Protein AF-A0A7J4T086-F1 (afdb_monomer)

Foldseek 3Di:
DDDDPDPPVVVVVVVVVVVVVVPDDDPDDDDPAQDFPDWFFQKWKWWAAAALAFKWKWFLDDQDDPVPPQFGVCQVPKDKWKFWQAWFWPPRPDPPTDIDGGDRPDTFWQFDQDPVSPHGGNVDDGDWHDDPHTTITTGTGGRNRGHGTMMIMHIPPSTTMTMDGPDDDDDDDRDIDDTPPPDDDPPVVPPPPPDDD

Structure (mmCIF, N/CA/C/O backbone):
data_AF-A0A7J4T086-F1
#
_entry.id   AF-A0A7J4T086-F1
#
loop_
_atom_site.group_PDB
_atom_site.id
_atom_site.type_symbol
_atom_site.label_atom_id
_atom_site.label_alt_id
_atom_site.label_comp_id
_atom_site.label_asym_id
_atom_site.label_entity_id
_atom_site.label_seq_id
_atom_site.pdbx_PDB_ins_code
_atom_site.Cartn_x
_atom_site.Cartn_y
_atom_site.Cartn_z
_atom_site.occupancy
_atom_site.B_iso_or_equiv
_atom_site.auth_seq_id
_atom_site.auth_comp_id
_atom_site.auth_asym_id
_atom_site.auth_atom_i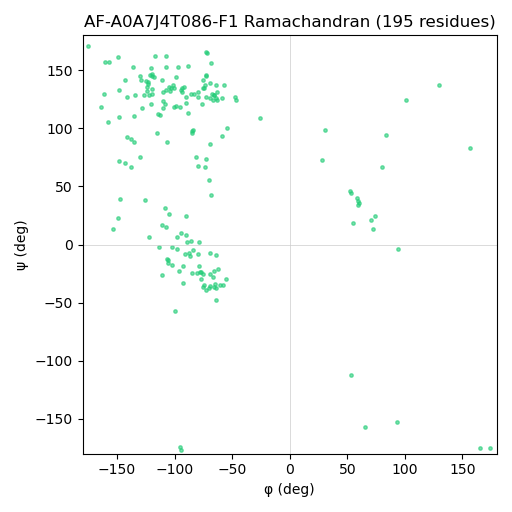d
_atom_site.pdbx_PDB_model_num
ATOM 1 N N . MET A 1 1 ? -13.006 -53.954 35.845 1.00 33.50 1 MET A N 1
ATOM 2 C CA . MET A 1 1 ? -12.683 -54.058 34.403 1.00 33.50 1 MET A CA 1
ATOM 3 C C . MET A 1 1 ? -12.286 -52.671 33.901 1.00 33.50 1 MET A C 1
ATOM 5 O O . MET A 1 1 ? -13.155 -51.881 33.571 1.00 33.50 1 MET A O 1
ATOM 9 N N . HIS A 1 2 ? -10.991 -52.337 33.928 1.00 40.41 2 HIS A N 1
ATOM 10 C CA . HIS A 1 2 ? -10.454 -51.043 33.477 1.00 40.41 2 HIS A CA 1
ATOM 11 C C . HIS A 1 2 ? -9.724 -51.239 32.144 1.00 40.41 2 HIS A C 1
ATOM 13 O O . HIS A 1 2 ? -8.530 -51.519 32.119 1.00 40.41 2 HIS A O 1
ATOM 19 N N . ILE A 1 3 ? -10.450 -51.135 31.031 1.00 50.09 3 ILE A N 1
ATOM 20 C CA . ILE A 1 3 ? -9.869 -51.149 29.679 1.00 50.09 3 ILE A CA 1
ATOM 21 C C . ILE A 1 3 ? -10.581 -50.079 28.845 1.00 50.09 3 ILE A C 1
ATOM 23 O O . ILE A 1 3 ? -11.343 -50.406 27.948 1.00 50.09 3 ILE A O 1
ATOM 27 N N . LYS A 1 4 ? -10.401 -48.792 29.171 1.00 48.28 4 LYS A N 1
ATOM 28 C CA . LYS A 1 4 ? -10.868 -47.670 28.323 1.00 48.28 4 LYS A CA 1
ATOM 29 C C . LYS A 1 4 ? -9.965 -46.427 28.403 1.00 48.28 4 LYS A C 1
ATOM 31 O O . LYS A 1 4 ? -10.459 -45.312 28.432 1.00 48.28 4 LYS A O 1
ATOM 36 N N . GLY A 1 5 ? -8.640 -46.599 28.454 1.00 49.81 5 GLY A N 1
ATOM 37 C CA . GLY A 1 5 ? -7.737 -45.442 28.591 1.00 49.81 5 GLY A CA 1
ATOM 38 C C . GLY A 1 5 ? -6.316 -45.576 28.044 1.00 49.81 5 GLY A C 1
ATOM 39 O O . GLY A 1 5 ? -5.482 -44.755 28.393 1.00 49.81 5 GLY A O 1
ATOM 40 N N . LYS A 1 6 ? -5.992 -46.590 27.228 1.00 48.12 6 LYS A N 1
ATOM 41 C CA . LYS A 1 6 ? -4.596 -46.835 26.791 1.00 48.12 6 LYS A CA 1
ATOM 42 C C . LYS A 1 6 ? -4.304 -46.629 25.298 1.00 48.12 6 LYS A C 1
ATOM 44 O O . LYS A 1 6 ? -3.153 -46.761 24.908 1.00 48.12 6 LYS A O 1
ATOM 49 N N . ILE A 1 7 ? -5.294 -46.282 24.468 1.00 52.22 7 ILE A N 1
ATOM 50 C CA . ILE A 1 7 ? -5.107 -46.176 23.000 1.00 52.22 7 ILE A CA 1
ATOM 51 C C . ILE A 1 7 ? -5.055 -44.714 22.508 1.00 52.22 7 ILE A C 1
ATOM 53 O O . ILE A 1 7 ? -4.551 -44.448 21.424 1.00 52.22 7 ILE A O 1
ATOM 57 N N . ILE A 1 8 ? -5.481 -43.743 23.321 1.00 51.25 8 ILE A N 1
ATOM 58 C CA . ILE A 1 8 ? -5.526 -42.322 22.918 1.00 51.25 8 ILE A CA 1
ATOM 59 C C . ILE A 1 8 ? -4.167 -41.617 23.124 1.00 51.25 8 ILE A C 1
ATOM 61 O O . ILE A 1 8 ? -3.840 -40.679 22.407 1.00 51.25 8 ILE A O 1
ATOM 65 N N . GLY A 1 9 ? -3.326 -42.115 24.039 1.00 46.53 9 GLY A N 1
ATOM 66 C CA . GLY A 1 9 ? -1.988 -41.565 24.307 1.00 46.53 9 GLY A CA 1
ATOM 67 C C . GLY A 1 9 ? -0.981 -41.651 23.142 1.00 46.53 9 GLY A C 1
ATOM 68 O O . GLY A 1 9 ? -0.354 -40.641 22.832 1.00 46.53 9 GLY A O 1
ATOM 69 N N . PRO A 1 10 ? -0.805 -42.803 22.463 1.00 50.38 10 PRO A N 1
ATOM 70 C CA . PRO A 1 10 ? 0.222 -42.922 21.423 1.00 50.38 10 PRO A CA 1
ATOM 71 C C . PRO A 1 10 ? -0.143 -42.223 20.102 1.00 50.38 10 PRO A C 1
ATOM 73 O O . PRO A 1 10 ? 0.754 -41.809 19.375 1.00 50.38 10 PRO A O 1
ATOM 76 N N . ILE A 1 11 ? -1.435 -42.036 19.801 1.00 53.00 11 ILE A N 1
ATOM 77 C CA . ILE A 1 11 ? -1.883 -41.337 18.581 1.00 53.00 11 ILE A CA 1
ATOM 78 C C . ILE A 1 11 ? -1.635 -39.825 18.697 1.00 53.00 11 ILE A C 1
ATOM 80 O O . ILE A 1 11 ? -1.168 -39.210 17.742 1.00 53.00 11 ILE A O 1
ATOM 84 N N . GLY A 1 12 ? -1.857 -39.237 19.879 1.00 43.94 12 GLY A N 1
ATOM 85 C CA . GLY A 1 12 ? -1.559 -37.820 20.124 1.00 43.94 12 GLY A CA 1
ATOM 86 C C . GLY A 1 12 ? -0.064 -37.487 20.034 1.00 43.94 12 GLY A C 1
ATOM 87 O O . GLY A 1 12 ? 0.304 -36.426 19.539 1.00 43.94 12 GLY A O 1
ATOM 88 N N . ILE A 1 13 ? 0.807 -38.419 20.435 1.00 51.72 13 ILE A N 1
ATOM 89 C CA . ILE A 1 13 ? 2.268 -38.252 20.350 1.00 51.72 13 ILE A CA 1
ATOM 90 C C . ILE A 1 13 ? 2.771 -38.384 18.903 1.00 51.72 13 ILE A C 1
ATOM 92 O O . ILE A 1 13 ? 3.685 -37.664 18.509 1.00 51.72 13 ILE A O 1
ATOM 96 N N . LEU A 1 14 ? 2.160 -39.241 18.078 1.00 43.38 14 LEU A N 1
ATOM 97 C CA . LEU A 1 14 ? 2.541 -39.369 16.667 1.00 43.38 14 LEU A CA 1
ATOM 98 C C . LEU A 1 14 ? 2.166 -38.117 15.850 1.00 43.38 14 LEU A C 1
ATOM 100 O O . LEU A 1 14 ? 2.937 -37.699 14.988 1.00 43.38 14 LEU A O 1
ATOM 104 N N . ILE A 1 15 ? 1.031 -37.480 16.164 1.00 53.94 15 ILE A N 1
ATOM 105 C CA . ILE A 1 15 ? 0.626 -36.199 15.556 1.00 53.94 15 ILE A CA 1
ATOM 106 C C . ILE A 1 15 ? 1.589 -35.072 15.965 1.00 53.94 15 ILE A C 1
ATOM 108 O O . ILE A 1 15 ? 1.944 -34.244 15.130 1.00 53.94 15 ILE A O 1
ATOM 112 N N . LEU A 1 16 ? 2.091 -35.082 17.207 1.00 46.97 16 LEU A N 1
ATOM 113 C CA . LEU A 1 16 ? 3.110 -34.129 17.665 1.00 46.97 16 LEU A CA 1
ATOM 114 C C . LEU A 1 16 ? 4.443 -34.270 16.918 1.00 46.97 16 LEU A C 1
ATOM 116 O O . LEU A 1 16 ? 5.076 -33.264 16.625 1.00 46.97 16 LEU A O 1
ATOM 120 N N . ILE A 1 17 ? 4.869 -35.488 16.576 1.00 50.22 17 ILE A N 1
ATOM 121 C CA . ILE A 1 17 ? 6.148 -35.703 15.879 1.00 50.22 17 ILE A CA 1
ATOM 122 C C . ILE A 1 17 ? 6.050 -35.320 14.397 1.00 50.22 17 ILE A C 1
ATOM 124 O O . ILE A 1 17 ? 6.986 -34.736 13.860 1.00 50.22 17 ILE A O 1
ATOM 128 N N . ILE A 1 18 ? 4.916 -35.577 13.738 1.00 48.31 18 ILE A N 1
ATOM 129 C CA . ILE A 1 18 ? 4.712 -35.142 12.346 1.00 48.31 18 ILE A CA 1
ATOM 130 C C . ILE A 1 18 ? 4.564 -33.612 12.279 1.00 48.31 18 ILE A C 1
ATOM 132 O O . ILE A 1 18 ? 5.145 -32.994 11.392 1.00 48.31 18 ILE A O 1
ATOM 136 N N . GLY A 1 19 ? 3.897 -32.991 13.261 1.00 38.94 19 GLY A N 1
ATOM 137 C CA . GLY A 1 19 ? 3.850 -31.530 13.400 1.00 38.94 19 GLY A CA 1
ATOM 138 C C . GLY A 1 19 ? 5.201 -30.890 13.751 1.00 38.94 19 GLY A C 1
ATOM 139 O O . GLY A 1 19 ? 5.460 -29.757 13.357 1.00 38.94 19 GLY A O 1
ATOM 140 N N . ALA A 1 20 ? 6.090 -31.617 14.437 1.00 39.16 20 ALA A N 1
ATOM 141 C CA . ALA A 1 20 ? 7.436 -31.147 14.770 1.00 39.16 20 ALA A CA 1
ATOM 142 C C . ALA A 1 20 ? 8.416 -31.207 13.584 1.00 39.16 20 ALA A C 1
ATOM 144 O O . ALA A 1 20 ? 9.381 -30.449 13.561 1.00 39.16 20 ALA A O 1
ATOM 145 N N . ILE A 1 21 ? 8.178 -32.065 12.585 1.00 39.75 21 ILE A N 1
ATOM 146 C CA . ILE A 1 21 ? 9.033 -32.139 11.385 1.00 39.75 21 ILE A CA 1
ATOM 147 C C . ILE A 1 21 ? 8.687 -31.024 10.384 1.00 39.75 21 ILE A C 1
ATOM 149 O O . ILE A 1 21 ? 9.558 -30.580 9.644 1.00 39.75 21 ILE A O 1
ATOM 153 N N . THR A 1 22 ? 7.463 -30.489 10.406 1.00 41.66 22 THR A N 1
ATOM 154 C CA . THR A 1 22 ? 7.085 -29.305 9.610 1.00 41.66 22 THR A CA 1
ATOM 155 C C . THR A 1 22 ? 7.405 -27.968 10.289 1.00 41.66 22 THR A C 1
ATOM 157 O O . THR A 1 22 ? 7.104 -26.923 9.729 1.00 41.66 22 THR A O 1
ATOM 160 N N . ALA A 1 23 ? 8.027 -27.979 11.472 1.00 36.12 23 ALA A N 1
ATOM 161 C CA . ALA A 1 23 ? 8.396 -26.780 12.232 1.00 36.12 23 ALA A CA 1
ATOM 162 C C . ALA A 1 23 ? 9.916 -26.526 12.239 1.00 36.12 23 ALA A C 1
ATOM 164 O O . ALA A 1 23 ? 10.466 -26.015 13.214 1.00 36.12 23 ALA A O 1
ATOM 165 N N . ILE A 1 24 ? 10.610 -26.912 11.164 1.00 42.53 24 ILE A N 1
ATOM 166 C CA . ILE A 1 24 ? 12.036 -26.628 10.984 1.00 42.53 24 ILE A CA 1
ATOM 167 C C . ILE A 1 24 ? 12.260 -26.014 9.604 1.00 42.53 24 ILE A C 1
ATOM 169 O O . ILE A 1 24 ? 12.767 -26.648 8.684 1.00 42.53 24 ILE A O 1
ATOM 173 N N . SER A 1 25 ? 11.902 -24.745 9.469 1.00 33.75 25 SER A N 1
ATOM 174 C CA . SER A 1 25 ? 12.581 -23.860 8.529 1.00 33.75 25 SER A CA 1
ATOM 175 C C . SER A 1 25 ? 12.562 -22.441 9.081 1.00 33.75 25 SER A C 1
ATOM 177 O O . SER 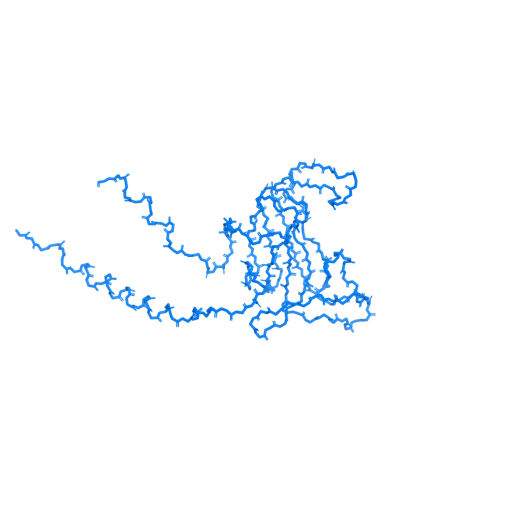A 1 25 ? 11.519 -21.797 9.132 1.00 33.75 25 SER A O 1
ATOM 179 N N . SER A 1 26 ? 13.762 -22.012 9.476 1.00 33.94 26 SER A N 1
ATOM 180 C CA . SER A 1 26 ? 14.214 -20.620 9.543 1.00 33.94 26 SER A CA 1
ATOM 181 C C . SER A 1 26 ? 13.774 -19.793 10.752 1.00 33.94 26 SER A C 1
ATOM 183 O O . SER A 1 26 ? 13.113 -18.771 10.633 1.00 33.94 26 SER A O 1
ATOM 185 N N . PHE A 1 27 ? 14.281 -20.176 11.925 1.00 38.75 27 PHE A N 1
ATOM 186 C CA . PHE A 1 27 ? 14.693 -19.185 12.918 1.00 38.75 27 PHE A CA 1
ATOM 187 C C . PHE A 1 27 ? 16.122 -18.757 12.555 1.00 38.75 27 PHE A C 1
ATOM 189 O O . PHE A 1 27 ? 17.077 -19.476 12.854 1.00 38.75 27 PHE A O 1
ATOM 196 N N . SER A 1 28 ? 16.266 -17.626 11.869 1.00 29.27 28 SER A N 1
ATOM 197 C CA . SER A 1 28 ? 17.556 -16.955 11.690 1.00 29.27 28 SER A CA 1
ATOM 198 C C . SER A 1 28 ? 17.488 -15.621 12.408 1.00 29.27 28 SER A C 1
ATOM 200 O O . SER A 1 28 ? 16.738 -14.730 12.027 1.00 29.27 28 SER A O 1
ATOM 202 N N . ALA A 1 29 ? 18.265 -15.508 13.477 1.00 35.78 29 ALA A N 1
ATOM 203 C CA . ALA A 1 29 ? 18.529 -14.236 14.113 1.00 35.78 29 ALA A CA 1
ATOM 204 C C . ALA A 1 29 ? 19.530 -13.428 13.263 1.00 35.78 29 ALA A C 1
ATOM 206 O O . ALA A 1 29 ? 20.533 -13.979 12.811 1.00 35.78 29 ALA A O 1
ATOM 207 N N . VAL A 1 30 ? 19.288 -12.114 13.193 1.00 34.56 30 VAL A N 1
ATOM 208 C CA . VAL A 1 30 ? 20.225 -11.018 12.869 1.00 34.56 30 VAL A CA 1
ATOM 209 C C . VAL A 1 30 ? 20.491 -10.711 11.387 1.00 34.56 30 VAL A C 1
ATOM 211 O O . VAL A 1 30 ? 21.455 -11.184 10.796 1.00 34.56 30 VAL A O 1
ATOM 214 N N . SER A 1 31 ? 19.732 -9.745 10.873 1.00 26.98 31 SER A N 1
ATOM 215 C CA . SER A 1 31 ? 20.219 -8.510 10.228 1.00 26.98 31 SER A CA 1
ATOM 216 C C . SER A 1 31 ? 19.060 -7.500 10.235 1.00 26.98 31 SER A C 1
ATOM 218 O O . SER A 1 31 ? 17.923 -7.930 10.377 1.00 26.98 31 SER A O 1
ATOM 220 N N . GLU A 1 32 ? 19.298 -6.189 10.151 1.00 39.72 32 GLU A N 1
ATOM 221 C CA . GLU A 1 32 ? 18.228 -5.195 9.936 1.00 39.72 32 GLU A CA 1
ATOM 222 C C . GLU A 1 32 ? 17.434 -5.570 8.673 1.00 39.72 32 GLU A C 1
ATOM 224 O O . GLU A 1 32 ? 17.902 -5.358 7.557 1.00 39.72 32 GLU A O 1
ATOM 229 N N . ILE A 1 33 ? 16.271 -6.194 8.851 1.00 45.16 33 ILE A N 1
ATOM 230 C CA . ILE A 1 33 ? 15.287 -6.443 7.802 1.00 45.16 33 ILE A CA 1
ATOM 231 C C . ILE A 1 33 ? 14.128 -5.526 8.152 1.00 45.16 33 ILE A C 1
ATOM 233 O O . ILE A 1 33 ? 13.628 -5.541 9.274 1.00 45.16 33 ILE A O 1
ATOM 237 N N . ASP A 1 34 ? 13.772 -4.678 7.207 1.00 55.41 34 ASP A N 1
ATOM 238 C CA . ASP A 1 34 ? 12.683 -3.725 7.311 1.00 55.41 34 ASP A CA 1
ATOM 239 C C . ASP A 1 34 ? 11.362 -4.526 7.305 1.00 55.41 34 ASP A C 1
ATOM 241 O O . ASP A 1 34 ? 10.834 -4.854 6.241 1.00 55.41 34 ASP A O 1
ATOM 245 N N . ASP A 1 35 ? 10.927 -4.980 8.489 1.00 73.06 35 ASP A N 1
ATOM 246 C CA . ASP A 1 35 ? 9.962 -6.077 8.642 1.00 73.06 35 ASP A CA 1
ATOM 247 C C . ASP A 1 35 ? 8.569 -5.680 8.135 1.00 73.06 35 ASP A C 1
ATOM 249 O O . ASP A 1 35 ? 8.031 -4.610 8.449 1.00 73.06 35 ASP A O 1
ATOM 253 N N . PHE A 1 36 ? 8.004 -6.540 7.291 1.00 81.88 36 PHE A N 1
ATOM 254 C CA . PHE A 1 36 ? 6.661 -6.375 6.756 1.00 81.88 36 PHE A CA 1
ATOM 255 C C . PHE A 1 36 ? 5.670 -7.060 7.686 1.00 81.88 36 PHE A C 1
ATOM 257 O O . PHE A 1 36 ? 5.761 -8.258 7.942 1.00 81.88 36 PHE A O 1
ATOM 264 N N . GLN A 1 37 ? 4.651 -6.320 8.111 1.00 83.62 37 GLN A N 1
ATOM 265 C CA . GLN A 1 37 ? 3.683 -6.815 9.095 1.00 83.62 37 GLN A CA 1
ATOM 266 C C . GLN A 1 37 ? 2.674 -7.751 8.431 1.00 83.62 37 GLN A C 1
ATOM 268 O O . GLN A 1 37 ? 2.083 -8.615 9.078 1.00 83.62 37 GLN A O 1
ATOM 273 N N . TYR A 1 38 ? 2.503 -7.591 7.120 1.00 82.31 38 TYR A N 1
ATOM 274 C CA . TYR A 1 38 ? 1.687 -8.447 6.280 1.00 82.31 38 TYR A CA 1
ATOM 275 C C . TYR A 1 38 ? 2.470 -8.763 5.013 1.00 82.31 38 TYR A C 1
ATOM 277 O O . TYR A 1 38 ? 2.980 -7.854 4.356 1.00 82.31 38 TYR A O 1
ATOM 285 N N . VAL A 1 39 ? 2.559 -10.048 4.685 1.00 89.94 39 VAL A N 1
ATOM 286 C CA . VAL A 1 39 ? 3.382 -10.576 3.595 1.00 89.94 39 VAL A CA 1
ATOM 287 C C . VAL A 1 39 ? 2.484 -11.338 2.635 1.00 89.94 39 VAL A C 1
ATOM 289 O O . VAL A 1 39 ? 1.744 -12.225 3.060 1.00 89.94 39 VAL A O 1
ATOM 292 N N . GLU A 1 40 ? 2.584 -10.999 1.352 1.00 89.56 40 GLU A N 1
ATOM 293 C CA . GLU A 1 40 ? 1.960 -11.725 0.242 1.00 89.56 40 GLU A CA 1
ATOM 294 C C . GLU A 1 40 ? 0.439 -11.942 0.421 1.00 89.56 40 GLU A C 1
ATOM 296 O O . GLU A 1 40 ? -0.095 -13.026 0.186 1.00 89.56 40 GLU A O 1
ATOM 301 N N . ILE A 1 41 ? -0.280 -10.899 0.855 1.00 85.44 41 ILE A N 1
ATOM 302 C CA . ILE A 1 41 ? -1.743 -10.936 1.009 1.00 85.44 41 ILE A CA 1
ATOM 303 C C . ILE A 1 41 ? -2.444 -10.304 -0.193 1.00 85.44 41 ILE A C 1
ATOM 305 O O . ILE A 1 41 ? -1.990 -9.301 -0.727 1.00 85.44 41 ILE A O 1
ATOM 309 N N . THR A 1 42 ? -3.596 -10.839 -0.588 1.00 89.94 42 THR A N 1
ATOM 310 C CA . THR A 1 42 ? -4.451 -10.233 -1.632 1.00 89.94 42 THR A CA 1
ATOM 311 C C . THR A 1 42 ? -5.653 -9.498 -1.043 1.00 89.94 42 THR A C 1
ATOM 313 O O . THR A 1 42 ? -6.285 -8.676 -1.695 1.00 89.94 42 THR A O 1
ATOM 316 N N . ASN A 1 43 ? -5.990 -9.787 0.211 1.00 88.44 43 ASN A N 1
ATOM 317 C CA . ASN A 1 43 ? -7.001 -9.096 0.994 1.00 88.44 43 ASN A CA 1
ATOM 318 C C . ASN A 1 43 ? -6.716 -9.294 2.483 1.00 88.44 43 ASN A C 1
ATOM 320 O O . ASN A 1 43 ? -6.061 -10.266 2.873 1.00 88.44 43 ASN A O 1
ATOM 324 N N . GLY A 1 44 ? -7.223 -8.391 3.311 1.00 85.81 44 GLY A N 1
ATOM 325 C CA . GLY A 1 44 ? -7.088 -8.513 4.752 1.00 85.81 44 GLY A CA 1
ATOM 326 C C . GLY A 1 44 ? -7.838 -7.444 5.524 1.00 85.81 44 GLY A C 1
ATOM 327 O O . GLY A 1 44 ? -8.312 -6.456 4.964 1.00 85.81 44 GLY A O 1
ATOM 328 N N . THR A 1 45 ? -7.898 -7.640 6.837 1.00 85.94 45 THR A N 1
ATOM 329 C CA . THR A 1 45 ? -8.331 -6.616 7.787 1.00 85.94 45 THR A CA 1
ATOM 330 C C . THR A 1 45 ? -7.127 -6.153 8.598 1.00 85.94 45 THR A C 1
ATOM 332 O O . THR A 1 45 ? -6.535 -6.948 9.327 1.00 85.94 45 THR A O 1
ATOM 335 N N . LEU A 1 46 ? -6.783 -4.874 8.474 1.00 85.88 46 LEU A N 1
ATOM 336 C CA . LEU A 1 46 ? -5.744 -4.192 9.238 1.00 85.88 46 LEU A CA 1
ATOM 337 C C . LEU A 1 46 ? -6.389 -3.521 10.454 1.00 85.88 46 LEU A C 1
ATOM 339 O O . LEU A 1 46 ? -7.386 -2.811 10.313 1.00 85.88 46 LEU A O 1
ATOM 343 N N . ILE A 1 47 ? -5.824 -3.717 11.641 1.00 83.31 47 ILE A N 1
ATOM 344 C CA . ILE A 1 47 ? -6.304 -3.051 12.856 1.00 83.31 47 ILE A CA 1
ATOM 345 C C . ILE A 1 47 ? -5.566 -1.722 13.020 1.00 83.31 47 ILE A C 1
ATOM 347 O O . ILE A 1 47 ? -4.341 -1.694 13.116 1.00 83.31 47 ILE A O 1
ATOM 351 N N . VAL A 1 48 ? -6.320 -0.626 13.075 1.00 81.62 48 VAL A N 1
ATOM 352 C CA . VAL A 1 48 ? -5.829 0.692 13.484 1.00 81.62 48 VAL A CA 1
ATOM 353 C C . VAL A 1 48 ? -6.138 0.841 14.968 1.00 81.62 48 VAL A C 1
ATOM 355 O O . VAL A 1 48 ? -7.307 0.813 15.349 1.00 81.62 48 VAL A O 1
ATOM 358 N N . ASP A 1 49 ? -5.116 0.989 15.809 1.00 73.31 49 ASP A N 1
ATOM 359 C CA . ASP A 1 49 ? -5.308 1.238 17.246 1.00 73.31 49 ASP A CA 1
ATOM 360 C C . A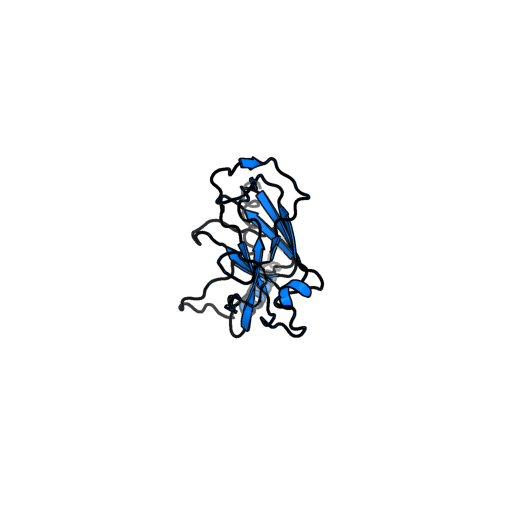SP A 1 49 ? -5.143 2.722 17.594 1.00 73.31 49 ASP A C 1
ATOM 362 O O . ASP A 1 49 ? -6.081 3.328 18.107 1.00 73.31 49 ASP A O 1
ATOM 366 N N . ASP A 1 50 ? -3.989 3.312 17.272 1.00 65.44 50 ASP A N 1
ATOM 367 C CA . ASP A 1 50 ? -3.699 4.746 17.479 1.00 65.44 50 ASP A CA 1
ATOM 368 C C . ASP A 1 50 ? -2.720 5.288 16.414 1.00 65.44 50 ASP A C 1
ATOM 370 O O . ASP A 1 50 ? -1.974 6.244 16.619 1.00 65.44 50 ASP A O 1
ATOM 374 N N . LEU A 1 51 ? -2.655 4.604 15.266 1.00 62.28 51 LEU A N 1
ATOM 375 C CA . LEU A 1 51 ? -1.691 4.893 14.209 1.00 62.28 51 LEU A CA 1
ATOM 376 C C . LEU A 1 51 ? -2.212 6.006 13.308 1.00 62.28 51 LEU A C 1
ATOM 378 O O . LEU A 1 51 ? -2.940 5.752 12.352 1.00 62.28 51 LEU A O 1
ATOM 382 N N . GLU A 1 52 ? -1.773 7.232 13.559 1.00 63.12 52 GLU A N 1
ATOM 383 C CA . GLU A 1 52 ? -2.126 8.347 12.682 1.00 63.12 52 GLU A CA 1
ATOM 384 C C . GLU A 1 52 ? -1.444 8.257 11.293 1.00 63.12 52 GLU A C 1
ATOM 386 O O . GLU A 1 52 ? -1.978 8.745 10.296 1.00 63.12 52 GLU A O 1
ATOM 391 N N . GLY A 1 53 ? -0.290 7.578 11.198 1.00 71.69 53 GLY A N 1
ATOM 392 C CA . GLY A 1 53 ? 0.526 7.477 9.975 1.00 71.69 53 GLY A CA 1
ATOM 393 C C . GLY A 1 53 ? 0.050 6.460 8.926 1.00 71.69 53 GLY A C 1
ATOM 394 O O . GLY A 1 53 ? 0.591 6.422 7.816 1.00 71.69 53 GLY A O 1
ATOM 395 N N . GLY A 1 54 ? -0.950 5.638 9.256 1.00 86.00 54 GLY A N 1
ATOM 396 C CA . GLY A 1 54 ? -1.472 4.592 8.376 1.00 86.00 54 GLY A CA 1
ATOM 397 C C . GLY A 1 54 ? -0.472 3.469 8.067 1.00 86.00 54 GLY A C 1
ATOM 398 O O . GLY A 1 54 ? 0.485 3.214 8.807 1.00 86.00 54 GLY A O 1
ATOM 399 N N . PHE A 1 55 ? -0.711 2.795 6.947 1.00 88.56 55 PHE A N 1
ATOM 400 C CA . PHE A 1 55 ? 0.093 1.687 6.441 1.00 88.56 55 PHE A CA 1
ATOM 401 C C . PHE A 1 55 ? 0.660 2.025 5.066 1.00 88.56 55 PHE A C 1
ATOM 403 O O . PHE A 1 55 ? -0.013 2.679 4.274 1.00 88.56 55 PHE A O 1
ATOM 410 N N . THR A 1 56 ? 1.858 1.545 4.757 1.00 91.75 56 THR A N 1
ATOM 411 C CA . THR A 1 56 ? 2.448 1.639 3.415 1.00 91.75 56 THR A CA 1
ATOM 412 C C . THR A 1 56 ? 2.354 0.285 2.732 1.00 91.75 56 THR A C 1
ATOM 414 O O . THR A 1 56 ? 2.688 -0.734 3.333 1.00 91.75 56 THR A O 1
ATOM 417 N N . VAL A 1 57 ? 1.878 0.278 1.491 1.00 94.00 57 VAL A N 1
ATOM 418 C CA . VAL A 1 57 ? 1.624 -0.922 0.695 1.00 94.00 57 VAL A CA 1
ATOM 419 C C . VAL A 1 57 ? 2.640 -1.006 -0.435 1.00 94.00 57 VAL A C 1
ATOM 421 O O . VAL A 1 57 ? 2.845 -0.044 -1.179 1.00 94.00 57 VAL A O 1
ATOM 424 N N . TYR A 1 58 ? 3.239 -2.182 -0.567 1.00 94.94 58 TYR A N 1
ATOM 425 C CA . TYR A 1 58 ? 4.205 -2.546 -1.589 1.00 94.94 58 TYR A CA 1
ATOM 426 C C . TYR A 1 58 ? 3.685 -3.727 -2.409 1.00 94.94 58 TYR A C 1
ATOM 428 O O . TYR A 1 58 ? 2.922 -4.557 -1.908 1.00 94.94 58 TYR A O 1
ATOM 436 N N . VAL A 1 59 ? 4.121 -3.809 -3.660 1.00 95.75 59 VAL A N 1
ATOM 437 C CA . VAL A 1 59 ? 3.768 -4.860 -4.621 1.00 95.75 59 VAL A CA 1
ATOM 438 C C . VAL A 1 59 ? 5.011 -5.331 -5.369 1.00 95.75 59 VAL A C 1
ATOM 440 O O . VAL A 1 59 ? 5.961 -4.574 -5.561 1.00 95.75 59 VAL A O 1
ATOM 443 N N . ASP A 1 60 ? 4.989 -6.576 -5.830 1.00 94.44 60 ASP A N 1
ATOM 444 C CA . ASP A 1 60 ? 6.006 -7.122 -6.734 1.00 94.44 60 ASP A CA 1
ATOM 445 C C . ASP A 1 60 ? 5.688 -6.684 -8.173 1.00 94.44 60 ASP A C 1
ATOM 447 O O . ASP A 1 60 ? 5.088 -7.411 -8.967 1.00 94.44 60 ASP A O 1
ATOM 451 N N . TYR A 1 61 ? 5.973 -5.415 -8.463 1.00 91.88 61 TYR A N 1
ATOM 452 C CA . TYR A 1 61 ? 5.753 -4.813 -9.773 1.00 91.88 61 TYR A CA 1
ATOM 453 C C . TYR A 1 61 ? 6.809 -3.730 -10.025 1.00 91.88 61 TYR A C 1
ATOM 455 O O . TYR A 1 61 ? 7.033 -2.892 -9.152 1.00 91.88 61 TYR A O 1
ATOM 463 N N . PRO A 1 62 ? 7.465 -3.691 -11.197 1.00 88.00 62 PRO A N 1
ATOM 464 C CA . PRO A 1 62 ? 8.551 -2.748 -11.452 1.00 88.00 62 PRO A CA 1
ATOM 465 C C . PRO A 1 62 ? 8.047 -1.298 -11.629 1.00 88.00 62 PRO A C 1
ATOM 467 O O . PRO A 1 62 ? 6.998 -1.083 -12.241 1.00 88.00 62 PRO A O 1
ATOM 470 N N . PRO A 1 63 ? 8.801 -0.274 -11.188 1.00 87.19 63 PRO A N 1
ATOM 471 C CA . PRO A 1 63 ? 8.411 1.132 -11.319 1.00 87.19 63 PRO A CA 1
ATOM 472 C C . PRO A 1 63 ? 8.685 1.684 -12.725 1.00 87.19 63 PRO A C 1
ATOM 474 O O . PRO A 1 63 ? 9.537 2.546 -12.929 1.00 87.19 63 PRO A O 1
ATOM 477 N N . VAL A 1 64 ? 7.953 1.184 -13.714 1.00 91.19 64 VAL A N 1
ATOM 478 C CA . VAL A 1 64 ? 8.100 1.533 -15.138 1.00 91.19 64 VAL A CA 1
ATOM 479 C C . VAL A 1 64 ? 6.950 2.406 -15.640 1.00 91.19 64 VAL A C 1
ATOM 481 O O . VAL A 1 64 ? 5.908 2.486 -14.998 1.00 91.19 64 VAL A O 1
ATOM 484 N N . ASP A 1 65 ? 7.173 3.073 -16.772 1.00 92.19 65 ASP A N 1
ATOM 485 C CA . ASP A 1 65 ? 6.181 3.839 -17.540 1.00 92.19 65 ASP A CA 1
ATOM 486 C C . ASP A 1 65 ? 6.372 3.490 -19.021 1.00 92.19 65 ASP A C 1
ATOM 488 O O . ASP A 1 65 ? 7.194 4.078 -19.731 1.00 92.19 65 ASP A O 1
ATOM 492 N N . PHE A 1 66 ? 5.695 2.432 -19.468 1.00 94.06 66 PHE A N 1
ATOM 493 C CA . PHE A 1 66 ? 5.812 1.918 -20.830 1.00 94.06 66 PHE A CA 1
ATOM 494 C C . PHE A 1 66 ? 5.039 2.757 -21.846 1.00 94.06 66 PHE A C 1
ATOM 496 O O . PHE A 1 66 ? 5.419 2.794 -23.021 1.00 94.06 66 PHE A O 1
ATOM 503 N N . ASN A 1 67 ? 3.945 3.398 -21.428 1.00 92.94 67 ASN A N 1
ATOM 504 C CA . ASN A 1 67 ? 3.108 4.214 -22.308 1.00 92.94 67 ASN A CA 1
ATOM 505 C C . ASN A 1 67 ? 3.594 5.683 -22.398 1.00 92.94 67 ASN A C 1
ATOM 507 O O . ASN A 1 67 ? 3.132 6.436 -23.260 1.00 92.94 67 ASN A O 1
ATOM 511 N N . ASN A 1 68 ? 4.588 6.042 -21.580 1.00 91.69 68 ASN A N 1
ATOM 512 C CA . ASN A 1 68 ? 5.290 7.317 -21.508 1.00 91.69 68 ASN A CA 1
ATOM 513 C C . ASN A 1 68 ? 4.358 8.503 -21.182 1.00 91.69 68 ASN A C 1
ATOM 515 O O . ASN A 1 68 ? 4.538 9.612 -21.708 1.00 91.69 68 ASN A O 1
ATOM 519 N N . ASN A 1 69 ? 3.348 8.265 -20.338 1.00 94.69 69 ASN A N 1
ATOM 520 C CA . ASN A 1 69 ? 2.370 9.261 -19.886 1.00 94.69 69 ASN A CA 1
ATOM 521 C C . ASN A 1 69 ? 2.807 10.025 -18.619 1.00 94.69 69 ASN A C 1
ATOM 523 O O . ASN A 1 69 ? 2.073 10.907 -18.171 1.00 94.69 69 ASN A O 1
ATOM 527 N N . GLN A 1 70 ? 4.013 9.756 -18.102 1.00 93.06 70 GLN A N 1
ATOM 528 C CA . GLN A 1 70 ? 4.584 10.315 -16.871 1.00 93.06 70 GLN A CA 1
ATOM 529 C C . GLN A 1 70 ? 3.930 9.809 -15.574 1.00 93.06 70 GLN A C 1
ATOM 531 O O . GLN A 1 70 ? 4.047 10.460 -14.528 1.00 93.06 70 GLN A O 1
ATOM 536 N N . ILE A 1 71 ? 3.268 8.654 -15.629 1.00 92.75 71 ILE A N 1
ATOM 537 C CA . ILE A 1 71 ? 2.666 7.941 -14.502 1.00 92.75 71 ILE A CA 1
ATOM 538 C C . ILE A 1 71 ? 3.262 6.531 -14.465 1.00 92.75 71 ILE A C 1
ATOM 540 O O . ILE A 1 71 ? 3.457 5.903 -15.498 1.00 92.75 71 ILE A O 1
ATOM 544 N N . HIS A 1 72 ? 3.591 6.028 -13.277 1.00 92.19 72 HIS A N 1
ATOM 545 C CA . HIS A 1 72 ? 4.039 4.645 -13.151 1.00 92.19 72 HIS A CA 1
ATOM 546 C C . HIS A 1 72 ? 2.904 3.676 -13.502 1.00 92.19 72 HIS A C 1
ATOM 548 O O . HIS A 1 72 ? 1.832 3.739 -12.898 1.00 92.19 72 HIS A O 1
ATOM 554 N N . ASP A 1 73 ? 3.179 2.720 -14.392 1.00 93.62 73 ASP A N 1
ATOM 555 C CA . ASP A 1 73 ? 2.216 1.722 -14.876 1.00 93.62 73 ASP A CA 1
ATOM 556 C C . ASP A 1 73 ? 1.579 0.928 -13.726 1.00 93.62 73 ASP A C 1
ATOM 558 O O . ASP A 1 73 ? 0.430 0.505 -13.818 1.00 93.62 73 ASP A O 1
ATOM 562 N N . LEU A 1 74 ? 2.298 0.736 -12.613 1.00 92.94 74 LEU A N 1
ATOM 563 C CA . LEU A 1 74 ? 1.775 0.062 -11.420 1.00 92.94 74 LEU A CA 1
ATOM 564 C C . LEU A 1 74 ? 0.520 0.750 -10.866 1.00 92.94 74 LEU A C 1
ATOM 566 O O . LEU A 1 74 ? -0.386 0.076 -10.391 1.00 92.94 74 LEU A O 1
ATOM 570 N N . CYS A 1 75 ? 0.437 2.079 -10.961 1.00 92.88 75 CYS A N 1
ATOM 571 C CA . CYS A 1 75 ? -0.717 2.839 -10.491 1.00 92.88 75 CYS A CA 1
ATOM 572 C C . CYS A 1 75 ? -1.899 2.797 -11.461 1.00 92.88 75 CYS A C 1
ATOM 574 O O . CYS A 1 75 ? -3.018 3.120 -11.075 1.00 92.88 75 CYS A O 1
ATOM 576 N N . GLU A 1 76 ? -1.652 2.437 -12.719 1.00 93.94 76 GLU A N 1
ATOM 577 C CA . GLU A 1 76 ? -2.694 2.293 -13.735 1.00 93.94 76 GLU A CA 1
ATOM 578 C C . GLU A 1 76 ? -3.212 0.853 -13.810 1.00 93.94 76 GLU A C 1
ATOM 580 O O . GLU A 1 76 ? -4.392 0.630 -14.074 1.00 93.94 76 GLU A O 1
ATOM 585 N N . ASN A 1 77 ? -2.334 -0.120 -13.560 1.00 94.12 77 ASN A N 1
ATOM 586 C CA . ASN A 1 77 ? -2.609 -1.536 -13.777 1.00 94.12 77 ASN A CA 1
ATOM 587 C C . ASN A 1 77 ? -3.064 -2.276 -12.518 1.00 94.12 77 ASN A C 1
ATOM 589 O O . ASN A 1 77 ? -3.682 -3.330 -12.638 1.00 94.12 77 ASN A O 1
ATOM 593 N N . ILE A 1 78 ? -2.741 -1.775 -11.323 1.00 95.62 78 ILE A N 1
ATOM 594 C CA . ILE A 1 78 ? -3.074 -2.447 -10.065 1.00 95.62 78 ILE A CA 1
ATOM 595 C C . ILE A 1 78 ? -4.183 -1.677 -9.359 1.00 95.62 78 ILE A C 1
ATOM 597 O O . ILE A 1 78 ? -4.018 -0.514 -8.986 1.00 95.62 78 ILE A O 1
ATOM 601 N N . VAL A 1 79 ? -5.303 -2.357 -9.118 1.00 96.50 79 VAL A N 1
ATOM 602 C CA . VAL A 1 79 ? -6.444 -1.807 -8.383 1.00 96.50 79 VAL A CA 1
ATOM 603 C C . VAL A 1 79 ? -6.427 -2.322 -6.948 1.00 96.50 79 VAL A C 1
ATOM 605 O O . VAL A 1 79 ? -6.517 -3.527 -6.708 1.00 96.50 79 VAL A O 1
ATOM 608 N N . ILE A 1 80 ? -6.314 -1.404 -5.989 1.00 95.94 80 ILE A N 1
ATOM 609 C CA . ILE A 1 80 ? -6.425 -1.695 -4.558 1.00 95.94 80 ILE A CA 1
ATOM 610 C C . ILE A 1 80 ? -7.512 -0.800 -3.983 1.00 95.94 80 ILE A C 1
ATOM 612 O O . ILE A 1 80 ? -7.525 0.407 -4.209 1.00 95.94 80 ILE A O 1
ATOM 616 N N . THR A 1 81 ? -8.413 -1.408 -3.221 1.00 96.12 81 THR A N 1
ATOM 617 C CA . THR A 1 81 ? -9.475 -0.707 -2.501 1.00 96.12 81 THR A CA 1
ATOM 618 C C . THR A 1 81 ? -9.324 -0.947 -1.014 1.00 96.12 81 THR A C 1
ATOM 620 O O . THR A 1 81 ? -8.918 -2.031 -0.578 1.00 96.12 81 THR A O 1
ATOM 623 N N . ALA A 1 82 ? -9.647 0.063 -0.217 1.00 95.25 82 ALA A N 1
ATOM 624 C CA . ALA A 1 82 ? -9.675 -0.059 1.222 1.00 95.25 82 ALA A CA 1
ATOM 625 C C . ALA A 1 82 ? -10.816 0.748 1.845 1.00 95.25 82 ALA A C 1
ATOM 627 O O . ALA A 1 82 ? -11.094 1.883 1.471 1.00 95.25 82 ALA A O 1
ATOM 628 N N . THR A 1 83 ? -11.444 0.188 2.874 1.00 95.81 83 THR A N 1
ATOM 629 C CA . THR A 1 83 ? -12.502 0.857 3.644 1.00 95.81 83 THR A CA 1
ATOM 630 C C . THR A 1 83 ? -12.221 0.772 5.130 1.00 95.81 83 THR A C 1
ATOM 632 O O . THR A 1 83 ? -11.744 -0.259 5.602 1.00 95.81 83 THR A O 1
ATOM 635 N N . HIS A 1 84 ? -12.578 1.815 5.877 1.00 93.50 84 HIS A N 1
ATOM 636 C CA . HIS A 1 84 ? -12.347 1.898 7.317 1.00 93.50 84 HIS A CA 1
ATOM 637 C C . HIS A 1 84 ? -13.644 2.148 8.098 1.00 93.50 84 HIS A C 1
ATOM 639 O O . HIS A 1 84 ? -14.452 2.995 7.712 1.00 93.50 84 HIS A O 1
ATOM 645 N N . ASP A 1 85 ? -13.843 1.424 9.202 1.00 92.81 85 ASP A N 1
ATOM 646 C CA . ASP A 1 85 ? -15.064 1.499 10.022 1.00 92.81 85 ASP A CA 1
ATOM 647 C C . ASP A 1 85 ? -15.005 2.528 11.169 1.00 92.81 85 ASP A C 1
ATOM 649 O O . ASP A 1 85 ? -16.027 2.800 11.807 1.00 92.81 85 ASP A O 1
ATOM 653 N N . GLY A 1 86 ? -13.832 3.110 11.421 1.00 91.12 86 GLY A N 1
ATOM 654 C CA . GLY A 1 86 ? -13.587 4.077 12.483 1.00 91.12 86 GLY A CA 1
ATOM 655 C C . GLY A 1 86 ? -13.696 5.535 12.037 1.00 91.12 86 GLY A C 1
ATOM 656 O O . GLY A 1 86 ? -14.061 5.875 10.908 1.00 91.12 86 GLY A O 1
ATOM 657 N N . LYS A 1 87 ? -13.401 6.433 12.980 1.00 92.56 87 LYS A N 1
ATOM 658 C CA . LYS A 1 87 ? -13.292 7.875 12.714 1.00 92.56 87 LYS A CA 1
ATOM 659 C C . LYS A 1 87 ? -12.022 8.172 11.922 1.00 92.56 87 LYS A C 1
ATOM 661 O O . LYS A 1 87 ? -11.106 7.360 11.866 1.00 92.56 87 LYS A O 1
ATOM 666 N N . TRP A 1 88 ? -11.947 9.360 11.343 1.00 91.25 88 TRP A N 1
ATOM 667 C CA . TRP A 1 88 ? -10.775 9.796 10.591 1.00 91.25 88 TRP A CA 1
ATOM 668 C C . TRP A 1 88 ? -10.604 11.306 10.695 1.00 91.25 88 TRP A C 1
ATOM 670 O O . TRP A 1 88 ? -11.541 12.020 11.050 1.00 91.25 88 TRP A O 1
ATOM 680 N N . ILE A 1 89 ? -9.404 11.779 10.396 1.00 89.31 89 ILE A N 1
ATOM 681 C CA . ILE A 1 89 ? -9.049 13.191 10.360 1.00 89.31 89 ILE A CA 1
ATOM 682 C C . ILE A 1 89 ? -9.093 13.649 8.903 1.00 89.31 89 ILE A C 1
ATOM 684 O O . ILE A 1 89 ? -8.368 13.115 8.059 1.00 89.31 89 ILE A O 1
ATOM 688 N N . SER A 1 90 ? -9.950 14.620 8.592 1.00 86.44 90 SER A N 1
ATOM 689 C CA . SER A 1 90 ? -9.932 15.265 7.279 1.00 86.44 90 SER A CA 1
ATOM 690 C C . SER A 1 90 ? -8.688 16.117 7.11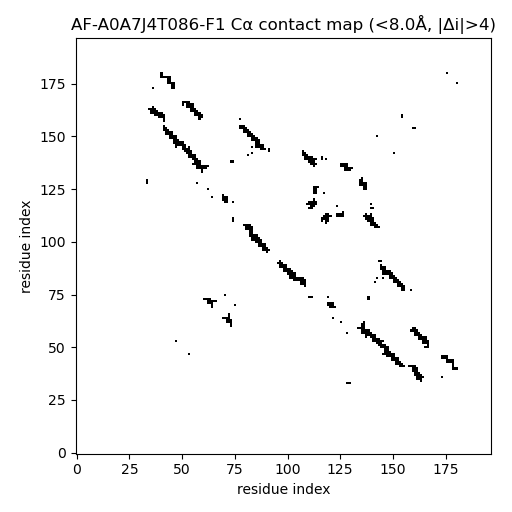7 1.00 86.44 90 SER A C 1
ATOM 692 O O . SER A 1 90 ? -8.293 16.795 8.060 1.00 86.44 90 SER A O 1
ATOM 694 N N . ASP A 1 91 ? -8.087 16.072 5.926 1.00 82.44 91 ASP A N 1
ATOM 695 C CA . ASP A 1 91 ? -6.869 16.816 5.593 1.00 82.44 91 ASP A CA 1
ATOM 696 C C . ASP A 1 91 ? -5.733 16.584 6.605 1.00 82.44 91 ASP A C 1
ATOM 698 O O . ASP A 1 91 ? -5.095 17.530 7.063 1.00 82.44 91 ASP A O 1
ATOM 702 N N . TYR A 1 92 ? -5.494 15.317 6.973 1.00 80.69 92 TYR A N 1
ATOM 703 C CA . TYR A 1 92 ? -4.453 14.930 7.929 1.00 80.69 92 TYR A CA 1
ATOM 704 C C . TYR A 1 92 ? -3.108 15.613 7.623 1.00 80.69 92 TYR A C 1
ATOM 706 O O . TYR A 1 92 ? -2.585 15.511 6.513 1.00 80.69 92 TYR A O 1
ATOM 714 N N . GLY A 1 93 ? -2.560 16.319 8.617 1.00 77.00 93 GLY A N 1
ATOM 715 C CA . GLY A 1 93 ? -1.339 17.125 8.484 1.00 77.00 93 GLY A CA 1
ATOM 716 C C . GLY A 1 93 ? -1.575 18.607 8.150 1.00 77.00 93 GLY A C 1
ATOM 717 O O . GLY A 1 93 ? -0.618 19.377 8.124 1.00 77.00 93 GLY A O 1
ATOM 718 N N . SER A 1 94 ? -2.826 19.029 7.935 1.00 83.69 94 SER A N 1
ATOM 719 C CA . SER A 1 94 ? -3.224 20.431 7.740 1.00 83.69 94 SER A CA 1
ATOM 720 C C . SER A 1 94 ? -3.528 21.143 9.0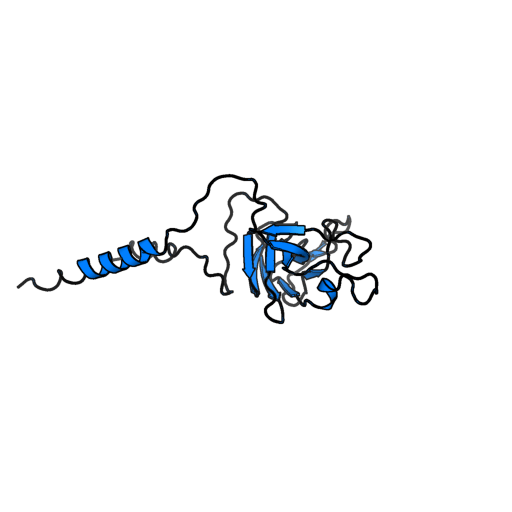64 1.00 83.69 94 SER A C 1
ATOM 722 O O . SER A 1 94 ? -3.994 20.527 10.024 1.00 83.69 94 SER A O 1
ATOM 724 N N . GLU A 1 95 ? -3.365 22.470 9.105 1.00 80.00 95 GLU A N 1
ATOM 725 C CA . GLU A 1 95 ? -3.766 23.310 10.250 1.00 80.00 95 GLU A CA 1
ATOM 726 C C . GLU A 1 95 ? -5.282 23.272 10.529 1.00 80.00 95 GLU A C 1
ATOM 728 O O . GLU A 1 95 ? -5.712 23.553 11.646 1.00 80.00 95 GLU A O 1
ATOM 733 N N . TYR A 1 96 ? -6.088 22.893 9.532 1.00 80.38 96 TYR A N 1
ATOM 734 C CA . TYR A 1 96 ? -7.552 22.797 9.612 1.00 80.38 96 TYR A CA 1
ATOM 735 C C . TYR A 1 96 ? -8.052 21.348 9.716 1.00 80.38 96 TYR A C 1
ATOM 737 O O . TYR A 1 96 ? -9.162 21.037 9.294 1.00 80.38 96 TYR A O 1
ATOM 745 N N . SER A 1 97 ? -7.220 20.456 10.255 1.00 87.00 97 SER A N 1
ATOM 746 C CA . SER A 1 97 ? -7.574 19.053 10.474 1.00 87.00 97 SER A CA 1
ATOM 747 C C . SER A 1 97 ? -8.803 18.923 11.386 1.00 87.00 97 SER A C 1
ATOM 749 O O . SER A 1 97 ? -8.802 19.430 12.509 1.00 87.00 97 SER A O 1
ATOM 751 N N . GLU A 1 98 ? -9.836 18.200 10.946 1.00 88.69 98 GLU A N 1
ATOM 752 C CA . GLU A 1 98 ? -11.063 17.975 11.724 1.00 88.69 98 GLU A CA 1
ATOM 753 C C . GLU A 1 98 ? -11.370 16.484 11.872 1.00 88.69 98 GLU A C 1
ATOM 755 O O . GLU A 1 98 ? -11.226 15.703 10.931 1.00 88.69 98 GLU A O 1
ATOM 760 N N . ILE A 1 99 ? -11.844 16.083 13.055 1.00 91.56 99 ILE A N 1
ATOM 761 C CA . ILE A 1 99 ? -12.304 14.711 13.284 1.00 91.56 99 ILE A CA 1
ATOM 762 C C . ILE A 1 99 ? -13.673 14.529 12.635 1.00 91.56 99 ILE A C 1
ATOM 764 O O . ILE A 1 99 ? -14.659 15.161 13.018 1.00 91.56 99 ILE A O 1
ATOM 768 N N . GLN A 1 100 ? -13.739 13.586 11.710 1.00 93.62 100 GLN A N 1
ATOM 769 C CA . GLN A 1 100 ? -14.932 13.205 10.981 1.00 93.62 100 GLN A CA 1
ATOM 770 C C . GLN A 1 100 ? -15.595 11.974 11.607 1.00 93.62 100 GLN A C 1
ATOM 772 O O . GLN A 1 100 ? -14.960 11.127 12.247 1.00 93.62 100 GLN A O 1
ATOM 777 N N . ASN A 1 101 ? -16.909 11.864 11.414 1.00 95.00 101 ASN A N 1
ATOM 778 C CA . ASN A 1 101 ? -17.650 10.670 11.811 1.00 95.00 101 ASN A CA 1
ATOM 779 C C . ASN A 1 101 ? -17.264 9.464 10.935 1.00 95.00 101 ASN A C 1
ATOM 781 O O . ASN A 1 101 ? -16.835 9.654 9.791 1.00 95.00 101 ASN A O 1
ATOM 785 N N . PRO A 1 102 ? -17.447 8.228 11.438 1.00 94.12 102 PRO A N 1
ATOM 786 C CA . PRO A 1 102 ? -17.160 7.036 10.656 1.00 94.12 102 PRO A CA 1
ATOM 787 C C . PRO A 1 102 ? -17.948 6.989 9.349 1.00 94.12 102 PRO A C 1
ATOM 789 O O . PRO A 1 102 ? -19.145 7.285 9.324 1.00 94.12 102 PRO A O 1
ATOM 792 N N . ASN A 1 103 ? -17.275 6.587 8.274 1.00 93.81 103 ASN A N 1
ATOM 793 C CA . ASN A 1 103 ? -17.884 6.388 6.965 1.00 93.81 103 ASN A CA 1
ATOM 794 C C . ASN A 1 103 ? -17.333 5.102 6.321 1.00 93.81 103 ASN A C 1
ATOM 796 O O . ASN A 1 103 ? -16.349 5.174 5.586 1.00 93.81 103 ASN A O 1
ATOM 800 N N . PRO A 1 104 ? -17.982 3.943 6.544 1.00 89.38 104 PRO A N 1
ATOM 801 C CA . PRO A 1 104 ? -17.511 2.647 6.044 1.00 89.38 104 PRO A CA 1
ATOM 802 C C . PRO A 1 104 ? -17.472 2.501 4.516 1.00 89.38 104 PRO A C 1
ATOM 804 O O . PRO A 1 104 ? -16.973 1.501 4.021 1.00 89.38 104 PRO A O 1
ATOM 807 N N . GLN A 1 105 ? -18.025 3.454 3.759 1.00 91.25 105 GLN A N 1
ATOM 808 C CA . GLN A 1 105 ? -17.980 3.458 2.290 1.00 91.25 105 GLN A CA 1
ATOM 809 C C . GLN A 1 105 ? -16.861 4.343 1.731 1.00 91.25 105 GLN A C 1
ATOM 811 O O . GLN A 1 105 ? -16.696 4.428 0.516 1.00 91.25 105 GLN A O 1
ATOM 816 N N . ARG A 1 106 ? -16.129 5.055 2.594 1.00 93.19 106 ARG A N 1
ATOM 817 C CA . ARG A 1 106 ? -15.027 5.917 2.176 1.00 93.19 106 ARG A CA 1
ATOM 818 C C . ARG A 1 106 ? -13.839 5.056 1.755 1.00 93.19 106 ARG A C 1
ATOM 820 O O . ARG A 1 106 ? -13.370 4.244 2.547 1.00 93.19 106 ARG A O 1
ATOM 827 N N . GLU A 1 107 ? -13.339 5.319 0.552 1.00 95.62 107 GLU A N 1
ATOM 828 C CA . GLU A 1 107 ? -12.045 4.819 0.091 1.00 95.62 107 GLU A CA 1
ATOM 829 C C . GLU A 1 107 ? -10.922 5.445 0.932 1.00 95.62 107 GLU A C 1
ATOM 831 O O . GLU A 1 107 ? -10.883 6.667 1.123 1.00 95.62 107 GLU A O 1
ATOM 836 N N . VAL A 1 108 ? -10.043 4.603 1.474 1.00 93.88 108 VAL A N 1
ATOM 837 C CA . VAL A 1 108 ? -8.922 5.012 2.336 1.00 93.88 108 VAL A CA 1
ATOM 838 C C . VAL A 1 108 ? -7.557 4.568 1.809 1.00 93.88 108 VAL A C 1
ATOM 840 O O . VAL A 1 108 ? -6.558 4.757 2.507 1.00 93.88 108 VAL A O 1
ATOM 843 N N . PHE A 1 109 ? -7.500 3.991 0.608 1.00 94.69 109 PHE A N 1
ATOM 844 C CA . PHE A 1 109 ? -6.275 3.779 -0.151 1.00 94.69 109 PHE A CA 1
ATOM 845 C C . PHE A 1 109 ? -5.942 5.029 -0.978 1.00 94.69 109 PHE A C 1
ATOM 847 O O . PHE A 1 109 ? -6.774 5.547 -1.722 1.00 94.69 109 PHE A O 1
ATOM 854 N N . THR A 1 110 ? -4.701 5.496 -0.873 1.00 93.50 110 THR A N 1
ATOM 855 C CA . THR A 1 110 ? -4.159 6.577 -1.699 1.00 93.50 110 THR A CA 1
ATOM 856 C C . THR A 1 110 ? -2.955 6.056 -2.457 1.00 93.50 110 THR A C 1
ATOM 858 O O . THR A 1 110 ? -1.965 5.644 -1.852 1.00 93.50 110 THR A O 1
ATOM 861 N N . TYR A 1 111 ? -3.026 6.118 -3.782 1.00 93.50 111 TYR A N 1
ATOM 862 C CA . TYR A 1 111 ? -1.905 5.784 -4.644 1.00 93.50 111 TYR A CA 1
ATOM 863 C C . TYR A 1 111 ? -0.766 6.787 -4.472 1.00 93.50 111 TYR A C 1
ATOM 865 O O . TYR A 1 111 ? -0.959 7.991 -4.644 1.00 93.50 111 TYR A O 1
ATOM 873 N N . SER A 1 112 ? 0.419 6.277 -4.153 1.00 91.44 112 SER A N 1
ATOM 874 C CA . SER A 1 112 ? 1.655 7.047 -4.126 1.00 91.44 112 SER A CA 1
ATOM 875 C C . SER A 1 112 ? 2.861 6.130 -4.178 1.00 91.44 112 SER A C 1
ATOM 877 O O . SER A 1 112 ? 2.989 5.221 -3.356 1.00 91.44 112 SER A O 1
ATOM 879 N N . VAL A 1 113 ? 3.777 6.420 -5.094 1.00 86.88 113 VAL A N 1
ATOM 880 C CA . VAL A 1 113 ? 5.010 5.643 -5.250 1.00 86.88 113 VAL A CA 1
ATOM 881 C C . VAL A 1 113 ? 6.140 6.123 -4.343 1.00 86.88 113 VAL A C 1
ATOM 883 O O . VAL A 1 113 ? 7.149 5.440 -4.240 1.00 86.88 113 VAL A O 1
ATOM 886 N N . ASP A 1 114 ? 5.989 7.276 -3.685 1.00 83.69 114 ASP A N 1
ATOM 887 C CA . ASP A 1 114 ? 7.028 7.872 -2.840 1.00 83.69 114 ASP A CA 1
ATOM 888 C C . ASP A 1 114 ? 6.641 7.995 -1.354 1.00 83.69 114 ASP A C 1
ATOM 890 O O . ASP A 1 114 ? 5.456 7.953 -0.984 1.00 83.69 114 ASP A O 1
ATOM 894 N N . TYR A 1 115 ? 7.643 8.184 -0.486 1.00 74.19 115 TYR A N 1
ATOM 895 C CA . TYR A 1 115 ? 7.435 8.398 0.950 1.00 74.19 115 TYR A CA 1
ATOM 896 C C . TYR A 1 115 ? 6.595 9.638 1.253 1.00 74.19 115 TYR A C 1
ATOM 898 O O . TYR A 1 115 ? 5.792 9.634 2.190 1.00 74.19 115 TYR A O 1
ATOM 906 N N . ASP A 1 116 ? 6.751 10.688 0.449 1.00 75.50 116 ASP A N 1
ATOM 907 C CA . ASP A 1 116 ? 6.123 11.995 0.650 1.00 75.50 116 ASP A CA 1
ATOM 908 C C . ASP A 1 116 ? 4.644 12.038 0.224 1.00 75.50 116 ASP A C 1
ATOM 910 O O . ASP A 1 116 ? 4.001 13.083 0.328 1.00 75.50 116 ASP A O 1
ATOM 914 N N . ASN A 1 117 ? 4.086 10.909 -0.220 1.00 77.81 117 ASN A N 1
ATOM 915 C CA . ASN A 1 117 ? 2.706 10.783 -0.669 1.00 77.81 117 ASN A CA 1
ATOM 916 C C . ASN A 1 117 ? 2.350 11.730 -1.842 1.00 77.81 117 ASN A C 1
ATOM 918 O O . ASN A 1 117 ? 1.273 12.329 -1.856 1.00 77.81 117 ASN A O 1
ATOM 922 N N . ARG A 1 118 ? 3.258 11.910 -2.814 1.00 80.81 118 ARG A N 1
ATOM 923 C CA . ARG A 1 118 ? 3.093 12.842 -3.952 1.00 80.81 118 ARG A CA 1
ATOM 924 C C . ARG A 1 118 ? 2.426 12.223 -5.177 1.00 80.81 118 ARG A C 1
ATOM 926 O O . ARG A 1 118 ? 2.329 12.871 -6.222 1.00 80.81 118 ARG A O 1
ATOM 933 N N . GLY A 1 119 ? 1.928 10.999 -5.050 1.00 88.38 119 GLY A N 1
ATOM 934 C CA . GLY A 1 119 ? 1.171 10.323 -6.093 1.00 88.38 119 GLY A CA 1
ATOM 935 C C . GLY A 1 119 ? 2.044 9.444 -6.982 1.00 88.38 119 GLY A C 1
ATOM 936 O O . GLY A 1 119 ? 3.061 8.911 -6.550 1.00 88.38 119 GLY A O 1
ATOM 937 N N . CYS A 1 120 ? 1.616 9.258 -8.228 1.00 92.56 120 CYS A N 1
ATOM 938 C CA . CYS A 1 120 ? 2.157 8.234 -9.129 1.00 92.56 120 CYS A CA 1
ATOM 939 C C . CYS A 1 120 ? 3.038 8.765 -10.254 1.00 92.56 120 CYS A C 1
ATOM 941 O O . CYS A 1 120 ? 3.258 8.066 -11.240 1.00 92.56 120 CYS A O 1
ATOM 943 N N . SER A 1 121 ? 3.499 10.010 -10.159 1.00 90.50 121 SER A N 1
ATOM 944 C CA . SER A 1 121 ? 4.267 10.603 -11.247 1.00 90.50 121 SER A CA 1
ATOM 945 C C . SER A 1 121 ? 5.680 10.031 -11.322 1.00 90.50 121 SER A C 1
ATOM 947 O O . SER A 1 121 ? 6.371 9.963 -10.311 1.00 90.50 121 SER A O 1
ATOM 949 N N . THR A 1 122 ? 6.141 9.737 -12.537 1.00 87.56 122 THR A N 1
ATOM 950 C CA . THR A 1 122 ? 7.496 9.222 -12.809 1.00 87.56 122 THR A CA 1
ATOM 951 C C . THR A 1 122 ? 8.610 10.238 -12.578 1.00 87.56 122 THR A C 1
ATOM 953 O O . THR A 1 122 ? 9.790 9.895 -12.634 1.00 87.56 122 THR A O 1
ATOM 956 N N . ILE A 1 123 ? 8.260 11.501 -12.307 1.00 85.44 123 ILE A N 1
ATOM 957 C CA . ILE A 1 123 ? 9.227 12.509 -11.852 1.00 85.44 123 ILE A CA 1
ATOM 958 C C . ILE A 1 123 ? 9.784 12.172 -10.463 1.00 85.44 123 ILE A C 1
ATOM 960 O O . ILE A 1 123 ? 10.859 12.657 -10.105 1.00 85.44 123 ILE A O 1
ATOM 964 N N . TYR A 1 124 ? 9.046 11.378 -9.683 1.00 81.31 124 TYR A N 1
ATOM 965 C CA . TYR A 1 124 ? 9.457 10.883 -8.380 1.00 81.31 124 TYR A CA 1
ATOM 966 C C . TYR A 1 124 ? 9.949 9.448 -8.534 1.00 81.31 124 TYR A C 1
ATOM 968 O O . TYR A 1 124 ? 9.341 8.639 -9.228 1.00 81.31 124 TYR A O 1
ATOM 976 N N . GLY A 1 125 ? 11.085 9.139 -7.909 1.00 81.31 125 GLY A N 1
ATOM 977 C CA . GLY A 1 125 ? 11.560 7.764 -7.854 1.00 81.31 125 GLY A CA 1
ATOM 978 C C . GLY A 1 125 ? 10.630 6.956 -6.964 1.00 81.31 125 GLY A C 1
ATOM 979 O O . GLY A 1 125 ? 10.402 7.347 -5.819 1.00 81.31 125 GLY A O 1
ATOM 980 N N . ALA A 1 126 ? 10.107 5.851 -7.489 1.00 85.44 126 ALA A N 1
ATOM 981 C CA . ALA A 1 126 ? 9.336 4.928 -6.681 1.00 85.44 126 ALA A CA 1
ATOM 982 C C . ALA A 1 126 ? 10.217 4.318 -5.589 1.00 85.44 126 ALA A C 1
ATOM 984 O O . ALA A 1 126 ? 11.361 3.927 -5.840 1.00 85.44 126 ALA A O 1
ATOM 985 N N . GLU A 1 127 ? 9.679 4.229 -4.382 1.00 88.56 127 GLU A N 1
ATOM 986 C CA . GLU A 1 127 ? 10.374 3.597 -3.278 1.00 88.56 127 GLU A CA 1
ATOM 987 C C . GLU A 1 127 ? 10.370 2.091 -3.430 1.00 88.56 127 GLU A C 1
ATOM 989 O O . GLU A 1 127 ? 9.343 1.471 -3.710 1.00 88.56 127 GLU A O 1
ATOM 994 N N . ALA A 1 128 ? 11.545 1.516 -3.207 1.00 88.00 128 ALA A N 1
ATOM 995 C CA . ALA A 1 128 ? 11.752 0.088 -3.225 1.00 88.00 128 ALA A CA 1
ATOM 996 C C . ALA A 1 128 ? 12.050 -0.411 -1.812 1.00 88.00 128 ALA A C 1
ATOM 998 O O . ALA A 1 128 ? 12.773 0.223 -1.041 1.00 88.00 128 ALA A O 1
ATOM 999 N N . ALA A 1 129 ? 11.514 -1.578 -1.488 1.00 88.00 129 ALA A N 1
ATOM 1000 C CA . ALA A 1 129 ? 11.836 -2.325 -0.289 1.00 88.00 129 ALA A CA 1
ATOM 1001 C C . ALA A 1 129 ? 12.172 -3.762 -0.676 1.00 88.00 129 ALA A C 1
ATOM 1003 O O . ALA A 1 129 ? 11.543 -4.344 -1.555 1.00 88.00 129 ALA A O 1
ATOM 1004 N N . TRP A 1 130 ? 13.158 -4.343 -0.004 1.00 87.00 130 TRP A N 1
ATOM 1005 C CA . TRP A 1 130 ? 13.552 -5.723 -0.248 1.00 87.00 130 TRP A CA 1
ATOM 1006 C C . TRP A 1 130 ? 12.844 -6.651 0.732 1.00 87.00 130 TRP A C 1
ATOM 1008 O O . TRP A 1 130 ? 12.834 -6.398 1.936 1.00 87.00 130 TRP A O 1
ATOM 1018 N N . TYR A 1 131 ? 12.274 -7.734 0.213 1.00 86.38 131 TYR A N 1
ATOM 1019 C CA . TYR A 1 131 ? 11.784 -8.851 1.010 1.00 86.38 131 TYR A CA 1
ATOM 1020 C C . TYR A 1 131 ? 12.369 -10.143 0.452 1.00 86.38 131 TYR A C 1
ATOM 1022 O O . TYR A 1 131 ? 12.121 -10.491 -0.704 1.00 86.38 131 TYR A O 1
ATOM 1030 N N . GLU A 1 132 ? 13.158 -10.839 1.272 1.00 85.69 132 GLU A N 1
ATOM 1031 C CA . GLU A 1 132 ? 13.996 -11.958 0.826 1.00 85.69 132 GLU A CA 1
ATOM 1032 C C . GLU A 1 132 ? 14.886 -11.528 -0.359 1.00 85.69 132 GLU A C 1
ATOM 1034 O O . GLU A 1 132 ? 15.745 -10.665 -0.192 1.00 85.69 132 GLU A O 1
ATOM 1039 N N . ASP A 1 133 ? 14.644 -12.077 -1.551 1.00 85.69 133 ASP A N 1
ATOM 1040 C CA . ASP A 1 133 ? 15.360 -11.776 -2.796 1.00 85.69 133 ASP A CA 1
ATOM 1041 C C . ASP A 1 133 ? 14.481 -11.018 -3.818 1.00 85.69 133 ASP A C 1
ATOM 1043 O O . ASP A 1 133 ? 14.788 -10.996 -5.013 1.00 85.69 133 ASP A O 1
ATOM 1047 N N . ARG A 1 134 ? 13.359 -10.429 -3.375 1.00 86.56 134 ARG A N 1
ATOM 1048 C CA . ARG A 1 134 ? 12.422 -9.674 -4.223 1.00 86.56 134 ARG A CA 1
ATOM 1049 C C . ARG A 1 134 ? 12.526 -8.180 -3.940 1.00 86.56 134 ARG A C 1
ATOM 1051 O O . ARG A 1 134 ? 12.492 -7.759 -2.783 1.00 86.56 134 ARG A O 1
ATOM 1058 N N . GLU A 1 135 ? 12.611 -7.392 -5.005 1.00 89.69 135 GLU A N 1
ATOM 1059 C CA . GLU A 1 135 ? 12.476 -5.939 -4.945 1.00 89.69 135 GLU A CA 1
ATOM 1060 C C . GLU A 1 135 ? 10.995 -5.582 -5.084 1.00 89.69 135 GLU A C 1
ATOM 1062 O O . GLU A 1 135 ? 10.378 -5.825 -6.118 1.00 89.69 135 GLU A O 1
ATOM 1067 N N . LEU A 1 136 ? 10.416 -5.040 -4.019 1.00 93.50 136 LEU A N 1
ATOM 1068 C CA . LEU A 1 136 ? 9.020 -4.636 -3.957 1.00 93.50 136 LEU A CA 1
ATOM 1069 C C . LEU A 1 136 ? 8.924 -3.126 -4.124 1.00 93.50 136 LEU A C 1
ATOM 1071 O O . LEU A 1 136 ? 9.669 -2.384 -3.488 1.00 93.50 136 LEU A O 1
ATOM 1075 N N . THR A 1 137 ? 7.958 -2.667 -4.905 1.00 93.69 137 THR A N 1
ATOM 1076 C CA . THR A 1 137 ? 7.742 -1.244 -5.173 1.00 93.69 137 THR A CA 1
ATOM 1077 C C . THR A 1 137 ? 6.569 -0.732 -4.359 1.00 93.69 137 THR A C 1
ATOM 1079 O O . THR A 1 137 ? 5.512 -1.365 -4.318 1.00 93.69 137 THR A O 1
ATOM 1082 N N . GLN A 1 138 ? 6.724 0.430 -3.731 1.00 93.94 138 GLN A N 1
ATOM 1083 C CA . GLN A 1 138 ? 5.622 1.104 -3.064 1.00 93.94 138 GLN A CA 1
ATOM 1084 C C . GLN A 1 138 ? 4.549 1.500 -4.086 1.00 93.94 138 GLN A C 1
ATOM 1086 O O . GLN A 1 138 ? 4.841 2.122 -5.106 1.00 93.94 138 GLN A O 1
ATOM 1091 N N . ILE A 1 139 ? 3.292 1.175 -3.785 1.00 95.00 139 ILE A N 1
ATOM 1092 C CA . ILE A 1 139 ? 2.135 1.550 -4.609 1.00 95.00 139 ILE A CA 1
ATOM 1093 C C . ILE A 1 139 ? 1.238 2.588 -3.935 1.00 95.00 139 ILE A C 1
ATOM 1095 O O . ILE A 1 139 ? 0.552 3.359 -4.611 1.00 95.00 139 ILE A O 1
ATOM 1099 N N . GLY A 1 140 ? 1.230 2.643 -2.606 1.00 94.31 140 GLY A N 1
ATOM 1100 C CA . GLY A 1 140 ? 0.405 3.615 -1.913 1.00 94.31 140 GLY A CA 1
ATOM 1101 C C . GLY A 1 140 ? 0.384 3.474 -0.409 1.00 94.31 140 GLY A C 1
ATOM 1102 O O . GLY A 1 140 ? 1.090 2.659 0.187 1.00 94.31 140 GLY A O 1
ATOM 1103 N N . LYS A 1 141 ? -0.462 4.299 0.198 1.00 92.44 141 LYS A N 1
ATOM 1104 C CA . LYS A 1 141 ? -0.702 4.321 1.635 1.00 92.44 141 LYS A CA 1
ATOM 1105 C C . LYS A 1 141 ? -2.167 4.073 1.938 1.00 92.44 141 LYS A C 1
ATOM 1107 O O . LYS A 1 141 ? -3.054 4.512 1.213 1.00 92.44 141 LYS A O 1
ATOM 1112 N N . VAL A 1 142 ? -2.413 3.394 3.046 1.00 92.00 142 VAL A N 1
ATOM 1113 C CA . VAL A 1 142 ? -3.742 3.008 3.509 1.00 92.00 142 VAL A CA 1
ATOM 1114 C C . VAL A 1 142 ? -4.010 3.617 4.866 1.00 92.00 142 VAL A C 1
ATOM 1116 O O . VAL A 1 142 ? -3.190 3.531 5.777 1.00 92.00 142 VAL A O 1
ATOM 1119 N N . CYS A 1 143 ? -5.199 4.188 5.014 1.00 89.69 143 CYS A N 1
ATOM 1120 C CA . CYS A 1 143 ? -5.697 4.719 6.276 1.00 89.69 143 CYS A CA 1
ATOM 1121 C C . CYS A 1 143 ? -4.834 5.822 6.911 1.00 89.69 143 CYS A C 1
ATOM 1123 O O . CYS A 1 143 ? -4.704 5.901 8.132 1.00 89.69 143 CYS A O 1
ATOM 1125 N N . VAL A 1 144 ? -4.257 6.700 6.091 1.00 88.62 144 VAL A N 1
ATOM 1126 C CA . VAL A 1 144 ? -3.580 7.904 6.593 1.00 88.62 144 VAL A CA 1
ATOM 1127 C C . VAL A 1 144 ? -4.604 8.796 7.307 1.00 88.62 144 VAL A C 1
ATOM 1129 O O . VAL A 1 144 ? -5.643 9.134 6.731 1.00 88.62 144 VAL A O 1
ATOM 1132 N N . GLY A 1 145 ? -4.335 9.144 8.569 1.00 87.50 145 GLY A N 1
ATOM 1133 C CA . GLY A 1 145 ? -5.246 9.920 9.412 1.00 87.50 145 GLY A CA 1
ATOM 1134 C C . GLY A 1 145 ? -6.483 9.158 9.901 1.00 87.50 145 GLY A C 1
ATOM 1135 O O . GLY A 1 145 ? -7.434 9.783 10.372 1.00 87.50 145 GLY A O 1
ATOM 1136 N N . CYS A 1 146 ? -6.524 7.830 9.780 1.00 89.31 146 CYS A N 1
ATOM 1137 C CA . CYS A 1 146 ? -7.558 7.035 10.437 1.00 89.31 146 CYS A CA 1
ATOM 1138 C C . CYS A 1 146 ? -7.326 6.969 11.944 1.00 89.31 146 CYS A C 1
ATOM 1140 O O . CYS A 1 146 ? -6.195 6.914 12.414 1.00 89.31 146 CYS A O 1
ATOM 1142 N N . MET A 1 147 ? -8.417 6.938 12.699 1.00 88.62 147 MET A N 1
ATOM 1143 C CA . MET A 1 147 ? -8.385 6.655 14.129 1.00 88.62 147 MET A CA 1
ATOM 1144 C C . MET A 1 147 ? -8.646 5.166 14.365 1.00 88.62 147 MET A C 1
ATOM 1146 O O . MET A 1 147 ? -8.772 4.381 13.428 1.00 88.62 147 MET A O 1
ATOM 1150 N N . LYS A 1 148 ? -8.765 4.777 15.635 1.00 88.50 148 LYS A N 1
ATOM 1151 C CA . LYS A 1 148 ? -9.072 3.404 16.026 1.00 88.50 148 LYS A CA 1
ATOM 1152 C C . LYS A 1 148 ? -10.244 2.798 15.240 1.00 88.50 148 LYS A C 1
ATOM 1154 O O . LYS A 1 148 ? -11.345 3.356 15.248 1.00 88.50 148 LYS A O 1
ATOM 1159 N N . GLY A 1 149 ? -10.018 1.629 14.647 1.00 87.00 149 GLY A N 1
ATOM 1160 C CA . GLY A 1 149 ? -10.998 0.889 13.855 1.00 87.00 149 GLY A CA 1
ATOM 1161 C C . GLY A 1 149 ? -10.352 -0.210 13.012 1.00 87.00 149 GLY A C 1
ATOM 1162 O O . GLY A 1 149 ? -9.150 -0.452 13.088 1.00 87.00 149 GLY A O 1
ATOM 1163 N N . ASN A 1 150 ? -11.153 -0.865 12.184 1.00 86.50 150 ASN A N 1
ATOM 1164 C CA . ASN A 1 150 ? -10.714 -1.886 11.246 1.00 86.50 150 ASN A CA 1
ATOM 1165 C C . ASN A 1 150 ? -10.694 -1.327 9.830 1.00 86.50 150 ASN A C 1
ATOM 1167 O O . ASN A 1 150 ? -11.652 -0.699 9.374 1.00 86.50 150 ASN A O 1
ATOM 1171 N N . THR A 1 151 ? -9.618 -1.622 9.116 1.00 89.69 151 THR A N 1
ATOM 1172 C CA . THR A 1 151 ? -9.443 -1.272 7.712 1.00 89.69 151 THR A CA 1
ATOM 1173 C C . THR A 1 151 ? -9.434 -2.536 6.881 1.00 89.69 151 THR A C 1
ATOM 1175 O O . THR A 1 151 ? -8.505 -3.330 6.962 1.00 89.69 151 THR A O 1
ATOM 1178 N N . THR A 1 152 ? -10.471 -2.738 6.080 1.00 91.94 152 THR A N 1
ATOM 1179 C CA . THR A 1 152 ? -10.498 -3.823 5.095 1.00 91.94 152 THR A CA 1
ATOM 1180 C C . THR A 1 152 ? -9.764 -3.357 3.850 1.00 91.94 152 THR A C 1
ATOM 1182 O O . THR A 1 152 ? -10.076 -2.279 3.358 1.00 91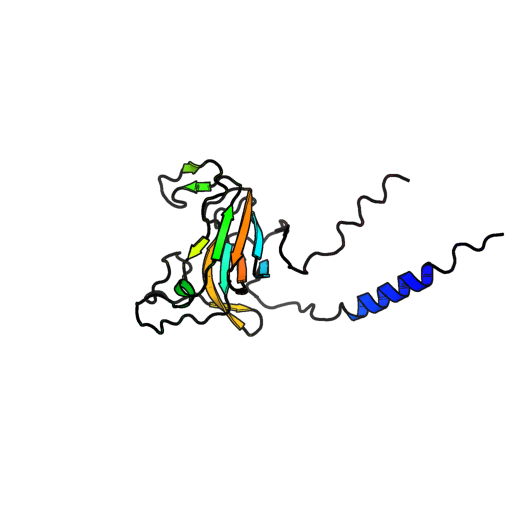.94 152 THR A O 1
ATOM 1185 N N . ILE A 1 153 ? -8.818 -4.146 3.351 1.00 93.19 153 ILE A N 1
ATOM 1186 C CA . ILE A 1 153 ? -8.073 -3.899 2.113 1.00 93.19 153 ILE A CA 1
ATOM 1187 C C . ILE A 1 153 ? -8.248 -5.085 1.168 1.00 93.19 153 ILE A C 1
ATOM 1189 O O . ILE A 1 153 ? -8.237 -6.238 1.606 1.00 93.19 153 ILE A O 1
ATOM 1193 N N . VAL A 1 154 ? -8.411 -4.810 -0.122 1.00 92.81 154 VAL A N 1
ATOM 1194 C CA . VAL A 1 154 ? -8.562 -5.818 -1.174 1.00 92.81 154 VAL A CA 1
ATOM 1195 C C . VAL A 1 154 ? -7.817 -5.356 -2.420 1.00 92.81 154 VAL A C 1
ATOM 1197 O O . VAL A 1 154 ? -8.058 -4.255 -2.910 1.00 92.81 154 VAL A O 1
ATOM 1200 N N . ALA A 1 155 ? -6.945 -6.212 -2.943 1.00 92.81 155 ALA A N 1
ATOM 1201 C CA . ALA A 1 155 ? -6.364 -6.069 -4.268 1.00 92.81 155 ALA A CA 1
ATOM 1202 C C . ALA A 1 155 ? -7.193 -6.858 -5.289 1.00 92.81 155 ALA A C 1
ATOM 1204 O O . ALA A 1 155 ? -7.567 -8.012 -5.051 1.00 92.81 155 ALA A O 1
ATOM 1205 N N . GLU A 1 156 ? -7.473 -6.244 -6.435 1.00 91.75 156 GLU A N 1
ATOM 1206 C CA . GLU A 1 156 ? -8.081 -6.940 -7.567 1.00 91.75 156 GLU A CA 1
ATOM 1207 C C . GLU A 1 156 ? -7.061 -7.873 -8.247 1.00 91.75 156 GLU A C 1
ATOM 1209 O O . GLU A 1 156 ? -5.863 -7.847 -7.958 1.00 91.75 156 GLU A O 1
ATOM 1214 N N . ASP A 1 157 ? -7.553 -8.773 -9.101 1.00 91.56 157 ASP A N 1
ATOM 1215 C CA . ASP A 1 157 ? -6.744 -9.710 -9.898 1.00 91.56 157 ASP A CA 1
ATOM 1216 C C . ASP A 1 157 ? -5.757 -10.603 -9.118 1.00 91.56 157 ASP A C 1
ATOM 1218 O O . ASP A 1 157 ? -4.880 -11.237 -9.703 1.00 91.56 157 ASP A O 1
ATOM 1222 N N . ASN A 1 158 ? -5.951 -10.746 -7.801 1.00 82.00 158 ASN A N 1
ATOM 1223 C CA . ASN A 1 158 ? -5.061 -11.476 -6.890 1.00 82.00 158 ASN A CA 1
ATOM 1224 C C . ASN A 1 158 ? -3.625 -10.929 -6.863 1.00 82.00 158 ASN A C 1
ATOM 1226 O O . ASN A 1 158 ? -2.679 -11.699 -6.687 1.00 82.00 158 ASN A O 1
ATOM 1230 N N . VAL A 1 159 ? -3.453 -9.614 -7.011 1.00 91.75 159 VAL A N 1
ATOM 1231 C CA . VAL A 1 159 ? -2.151 -8.976 -6.793 1.00 91.75 159 VAL A CA 1
ATOM 1232 C C . VAL A 1 159 ? -1.733 -9.142 -5.328 1.00 91.75 159 VAL A C 1
ATOM 1234 O O . VAL A 1 159 ? -2.480 -8.802 -4.409 1.00 91.75 159 VAL A O 1
ATOM 1237 N N . SER A 1 160 ? -0.532 -9.679 -5.111 1.00 92.44 160 SER A N 1
ATOM 1238 C CA . SER A 1 160 ? 0.058 -9.831 -3.780 1.00 92.44 160 SER A CA 1
ATOM 1239 C C . SER A 1 160 ? 0.561 -8.494 -3.241 1.00 92.44 160 SER A C 1
ATOM 1241 O O . SER A 1 160 ? 1.254 -7.752 -3.937 1.00 92.44 160 SER A O 1
ATOM 1243 N N . MET A 1 161 ? 0.246 -8.215 -1.978 1.00 93.62 161 MET A N 1
ATOM 1244 C CA . MET A 1 161 ? 0.638 -7.008 -1.260 1.00 93.62 161 MET A CA 1
ATOM 1245 C C . MET A 1 161 ? 1.526 -7.340 -0.0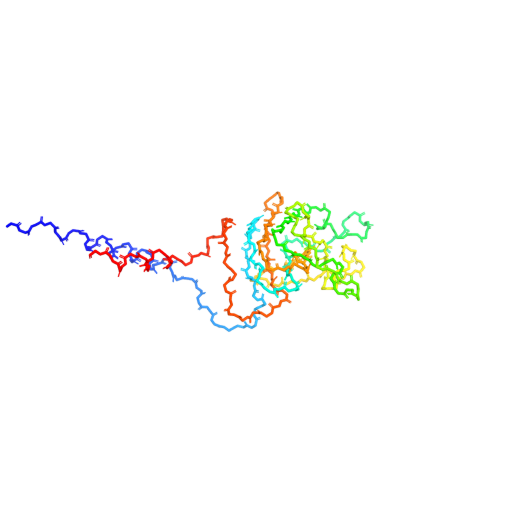61 1.00 93.62 161 MET A C 1
ATOM 1247 O O . MET A 1 161 ? 1.292 -8.316 0.658 1.00 93.62 161 MET A O 1
ATOM 1251 N N . TRP A 1 162 ? 2.489 -6.459 0.198 1.00 93.56 162 TRP A N 1
ATOM 1252 C CA . TRP A 1 162 ? 3.315 -6.432 1.399 1.00 93.56 162 TRP A CA 1
ATOM 1253 C C . TRP A 1 162 ? 3.108 -5.102 2.114 1.00 93.56 162 TRP A C 1
ATOM 1255 O O . TRP A 1 162 ? 3.177 -4.048 1.487 1.00 93.56 162 TRP A O 1
ATOM 1265 N N . ILE A 1 163 ? 2.818 -5.126 3.413 1.00 90.88 163 ILE A N 1
ATOM 1266 C CA . ILE A 1 163 ? 2.336 -3.935 4.123 1.00 90.88 163 ILE A CA 1
ATOM 1267 C C . ILE A 1 163 ? 3.192 -3.637 5.357 1.00 90.88 163 ILE A C 1
ATOM 1269 O O . ILE A 1 163 ? 3.381 -4.503 6.213 1.00 90.88 163 ILE A O 1
ATOM 1273 N N . LYS A 1 164 ? 3.663 -2.389 5.462 1.00 87.12 164 LYS A N 1
ATOM 1274 C CA . LYS A 1 164 ? 4.393 -1.830 6.614 1.00 87.12 164 LYS A CA 1
ATOM 1275 C C . LYS A 1 164 ? 3.526 -0.853 7.404 1.00 87.12 164 LYS A C 1
ATOM 1277 O O . LYS A 1 164 ? 2.642 -0.205 6.845 1.00 87.12 164 LYS A O 1
ATOM 1282 N N . THR A 1 165 ? 3.797 -0.710 8.698 1.00 78.88 165 THR A N 1
ATOM 1283 C CA . THR A 1 165 ? 3.182 0.313 9.560 1.00 78.88 165 THR A CA 1
ATOM 1284 C C . THR A 1 165 ? 4.052 1.573 9.578 1.00 78.88 165 THR A C 1
ATOM 1286 O O . THR A 1 165 ? 5.263 1.483 9.746 1.00 78.88 165 THR A O 1
ATOM 1289 N N . ASN A 1 166 ? 3.460 2.765 9.452 1.00 67.50 166 ASN A N 1
ATOM 1290 C CA . ASN A 1 166 ? 4.210 4.037 9.429 1.00 67.50 166 ASN A CA 1
ATOM 1291 C C . ASN A 1 166 ? 4.412 4.661 10.827 1.00 67.50 166 ASN A C 1
ATOM 1293 O O . ASN A 1 166 ? 4.570 5.873 10.965 1.00 67.50 166 ASN A O 1
ATOM 1297 N N . GLY A 1 167 ? 4.380 3.843 11.879 1.00 50.88 167 GLY A N 1
ATOM 1298 C CA . GLY A 1 167 ? 4.501 4.268 13.269 1.00 50.88 167 GLY A CA 1
ATOM 1299 C C . GLY A 1 167 ? 4.811 3.069 14.157 1.00 50.88 167 GLY A C 1
ATOM 1300 O O . GLY A 1 167 ? 4.042 2.116 14.183 1.00 50.88 167 GLY A O 1
ATOM 1301 N N . ILE A 1 168 ? 5.981 3.133 14.796 1.00 41.62 168 ILE A N 1
ATOM 1302 C CA . ILE A 1 168 ? 6.532 2.306 15.881 1.00 41.62 168 ILE A CA 1
ATOM 1303 C C . ILE A 1 168 ? 6.064 0.839 15.894 1.00 41.62 168 ILE A C 1
ATOM 1305 O O . ILE A 1 168 ? 5.027 0.483 16.451 1.00 41.62 168 ILE A O 1
ATOM 1309 N N . ALA A 1 169 ? 6.923 -0.025 15.353 1.00 41.91 169 ALA A N 1
ATOM 1310 C CA . ALA A 1 169 ? 7.068 -1.384 15.846 1.00 41.91 169 ALA A CA 1
ATOM 1311 C C . ALA A 1 169 ? 7.465 -1.323 17.331 1.00 41.91 169 ALA A C 1
ATOM 1313 O O . ALA A 1 169 ? 8.632 -1.141 17.644 1.00 41.91 169 ALA A O 1
ATOM 1314 N N . ASP A 1 170 ? 6.488 -1.387 18.232 1.00 36.72 170 ASP A N 1
ATOM 1315 C CA . ASP A 1 170 ? 6.679 -1.916 19.581 1.00 36.72 170 ASP A CA 1
ATOM 1316 C C . ASP A 1 170 ? 5.313 -2.356 20.141 1.00 36.72 170 ASP A C 1
ATOM 1318 O O . ASP A 1 170 ? 4.462 -1.563 20.537 1.00 36.72 170 ASP A O 1
ATOM 1322 N N . ASP A 1 171 ? 5.136 -3.678 20.163 1.00 37.38 171 ASP A N 1
ATOM 1323 C CA . ASP A 1 171 ? 4.404 -4.414 21.198 1.00 37.38 171 ASP A CA 1
ATOM 1324 C C . ASP A 1 171 ? 2.863 -4.386 21.283 1.00 37.38 171 ASP A C 1
ATOM 1326 O O . ASP A 1 171 ? 2.316 -4.725 22.336 1.00 37.38 171 ASP A O 1
ATOM 1330 N N . LEU A 1 172 ? 2.109 -4.133 20.202 1.00 36.47 172 LEU A N 1
ATOM 1331 C CA . LEU A 1 172 ? 0.651 -4.365 20.242 1.00 36.47 172 LEU A CA 1
ATOM 1332 C C . LEU A 1 172 ? 0.057 -4.951 18.945 1.00 36.47 172 LEU A C 1
ATOM 1334 O O . LEU A 1 172 ? -0.322 -4.244 18.023 1.00 36.47 172 LEU A O 1
ATOM 1338 N N . TRP A 1 173 ? -0.026 -6.285 18.909 1.00 38.47 173 TRP A N 1
ATOM 1339 C CA . TRP A 1 173 ? -1.068 -7.101 18.262 1.00 38.47 173 TRP A CA 1
ATOM 1340 C C . TRP A 1 173 ? -1.797 -6.499 17.043 1.00 38.47 173 TRP A C 1
ATOM 1342 O O . TRP A 1 173 ? -2.999 -6.237 17.091 1.00 38.47 173 TRP A O 1
ATOM 1352 N N . ALA A 1 174 ? -1.114 -6.422 15.901 1.00 39.94 174 ALA A N 1
ATOM 1353 C CA . ALA A 1 174 ? -1.761 -6.321 14.594 1.00 39.94 174 ALA A CA 1
ATOM 1354 C C . ALA A 1 174 ? -2.398 -7.683 14.225 1.00 39.94 174 ALA A C 1
ATOM 1356 O O . ALA A 1 174 ? -1.852 -8.473 13.460 1.00 39.94 174 ALA A O 1
AT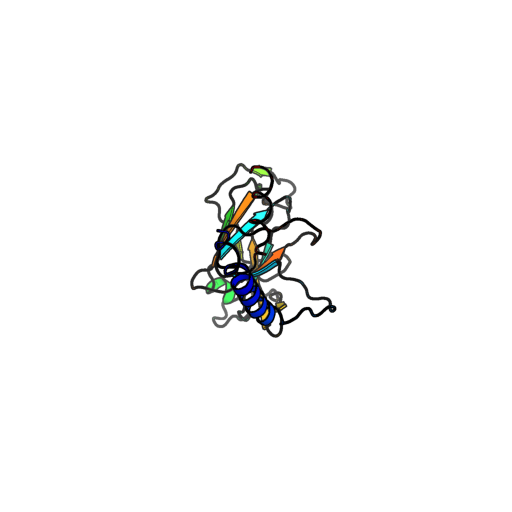OM 1357 N N . GLY A 1 175 ? -3.516 -8.025 14.871 1.00 41.56 175 GLY A N 1
ATOM 1358 C CA . GLY A 1 175 ? -4.246 -9.271 14.633 1.00 41.56 175 GLY A CA 1
ATOM 1359 C C . GLY A 1 175 ? -5.122 -9.202 13.379 1.00 41.56 175 GLY A C 1
ATOM 1360 O O . GLY A 1 175 ? -5.964 -8.324 13.256 1.00 41.56 175 GLY A O 1
ATOM 1361 N N . VAL A 1 176 ? -4.982 -10.160 12.463 1.00 44.72 176 VAL A N 1
ATOM 1362 C CA . VAL A 1 176 ? -5.874 -10.304 11.299 1.00 44.72 176 VAL A CA 1
ATOM 1363 C C . VAL A 1 176 ? -7.176 -11.000 11.705 1.00 44.72 176 VAL A C 1
ATOM 1365 O O . VAL A 1 176 ? -7.153 -12.090 12.280 1.00 44.72 176 VAL A O 1
ATOM 1368 N N . ILE A 1 177 ? -8.320 -10.42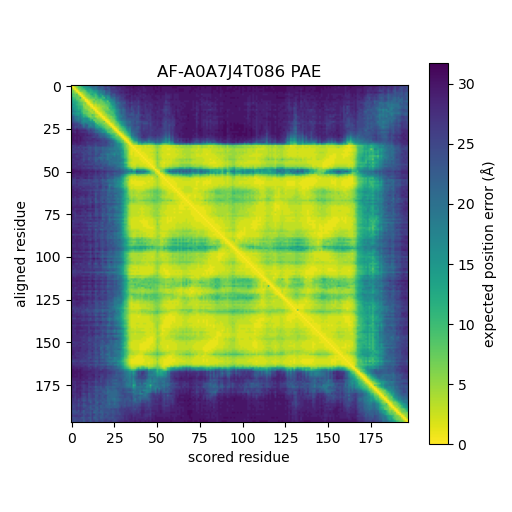7 11.319 1.00 46.66 177 ILE A N 1
ATOM 1369 C CA . ILE A 1 177 ? -9.601 -11.141 11.211 1.00 46.66 177 ILE A CA 1
ATOM 1370 C C . ILE A 1 177 ? -10.003 -11.141 9.730 1.00 46.66 177 ILE A C 1
ATOM 1372 O O . ILE A 1 177 ? -10.598 -10.187 9.238 1.00 46.66 177 ILE A O 1
ATOM 1376 N N . GLY A 1 178 ? -9.678 -12.219 9.013 1.00 33.72 178 GLY A N 1
ATOM 1377 C CA . GLY A 1 178 ? -10.157 -12.468 7.648 1.00 33.72 178 GLY A CA 1
ATOM 1378 C C . GLY A 1 178 ? -9.145 -12.139 6.547 1.00 33.72 178 GLY A C 1
ATOM 1379 O O . GLY A 1 178 ? -8.643 -11.027 6.464 1.00 33.72 178 GLY A O 1
ATOM 1380 N N . GLY A 1 179 ? -8.873 -13.149 5.720 1.00 34.31 179 GLY A N 1
ATOM 1381 C CA . GLY A 1 179 ? -7.828 -13.219 4.696 1.00 34.31 179 GLY A CA 1
ATOM 1382 C C . GLY A 1 179 ? -7.058 -14.526 4.893 1.00 34.31 179 GLY A C 1
ATOM 1383 O O . GLY A 1 179 ? -6.806 -14.908 6.035 1.00 34.31 179 GLY A O 1
ATOM 1384 N N . PHE A 1 180 ? -6.731 -15.267 3.831 1.00 38.72 180 PHE A N 1
ATOM 1385 C CA . PHE A 1 180 ? -5.919 -16.497 3.910 1.00 38.72 180 PHE A CA 1
ATOM 1386 C C . PHE A 1 180 ? -4.451 -16.162 4.251 1.00 38.72 180 PHE A C 1
ATOM 1388 O O . PHE A 1 180 ? -3.524 -16.538 3.549 1.00 38.72 180 PHE A O 1
ATOM 1395 N N . ALA A 1 181 ? -4.225 -15.457 5.355 1.00 41.56 181 ALA A N 1
ATOM 1396 C CA . ALA A 1 181 ? -2.943 -15.386 6.021 1.00 41.56 181 ALA A CA 1
ATOM 1397 C C . ALA A 1 181 ? -2.876 -16.599 6.950 1.00 41.56 181 ALA A C 1
ATOM 1399 O O . ALA A 1 181 ? -3.410 -16.603 8.062 1.00 41.56 181 ALA A O 1
ATOM 1400 N N . MET A 1 182 ? -2.244 -17.671 6.477 1.00 46.22 182 MET A N 1
ATOM 1401 C CA . MET A 1 182 ? -1.847 -18.788 7.328 1.00 46.22 182 MET A CA 1
ATOM 1402 C C . MET A 1 182 ? -0.650 -18.350 8.183 1.00 46.22 182 MET A C 1
ATOM 1404 O O . MET A 1 182 ? 0.463 -18.822 8.019 1.00 46.22 182 MET A O 1
ATOM 1408 N N . SER A 1 183 ? -0.892 -17.405 9.086 1.00 42.50 183 SER A N 1
ATOM 1409 C CA . SER A 1 183 ? 0.020 -17.020 10.156 1.00 42.50 183 SER A CA 1
ATOM 1410 C C . SER A 1 183 ? -0.814 -16.572 11.349 1.00 42.50 183 SER A C 1
ATOM 1412 O O . SER A 1 183 ? -0.959 -15.397 11.667 1.00 42.50 183 SER A O 1
ATOM 1414 N N . CYS A 1 184 ? -1.450 -17.546 11.995 1.00 41.06 184 CYS A N 1
ATOM 1415 C CA . CYS A 1 184 ? -1.891 -17.378 13.365 1.00 41.06 184 CYS A CA 1
ATOM 1416 C C . CYS A 1 184 ? -1.522 -18.638 14.131 1.00 41.06 184 CYS A C 1
ATOM 1418 O O . CYS A 1 184 ? -2.062 -19.726 13.916 1.00 41.06 184 CYS A O 1
ATOM 1420 N N . CYS A 1 185 ? -0.555 -18.449 15.019 1.00 47.44 185 CYS A N 1
ATOM 1421 C CA . CYS A 1 185 ? -0.344 -19.204 16.233 1.00 47.44 185 CYS A CA 1
ATOM 1422 C C . CYS A 1 185 ? -1.648 -19.835 16.750 1.00 47.44 185 CYS A C 1
ATOM 1424 O O . CYS A 1 185 ? -2.513 -19.165 17.313 1.00 47.44 185 CYS A O 1
ATOM 1426 N N . GLY A 1 186 ? -1.753 -21.158 16.626 1.00 37.75 186 GLY A N 1
ATOM 1427 C CA . GLY A 1 186 ? -2.814 -21.982 17.205 1.00 37.75 186 GLY A CA 1
ATOM 1428 C C . GLY A 1 186 ? -2.773 -22.076 18.736 1.00 37.75 186 GLY A C 1
ATOM 1429 O O . GLY A 1 186 ? -2.953 -23.162 19.278 1.00 37.75 186 GLY A O 1
ATOM 1430 N N . ILE A 1 187 ? -2.533 -20.972 19.451 1.00 46.94 187 ILE A N 1
ATOM 1431 C CA . ILE A 1 187 ? -2.468 -20.954 20.923 1.00 46.94 187 ILE A CA 1
ATOM 1432 C C . ILE A 1 187 ? -3.714 -20.310 21.562 1.00 46.94 187 ILE A C 1
ATOM 1434 O O . ILE A 1 187 ? -3.996 -20.553 22.734 1.00 46.94 187 ILE A O 1
ATOM 1438 N N . CYS A 1 188 ? -4.574 -19.615 20.813 1.00 43.62 188 CYS A N 1
ATOM 1439 C CA . CYS A 1 188 ? -5.731 -18.943 21.426 1.00 43.62 188 CYS A CA 1
ATOM 1440 C C . CYS A 1 188 ? -6.983 -19.817 21.652 1.00 43.62 188 CYS A C 1
ATOM 1442 O O . CYS A 1 188 ? -7.909 -19.366 22.320 1.00 43.62 188 CYS A O 1
ATOM 1444 N N . PHE A 1 189 ? -7.012 -21.085 21.220 1.00 43.25 189 PHE A N 1
ATOM 1445 C CA . PHE A 1 189 ? -8.094 -22.021 21.594 1.00 43.25 189 PHE A CA 1
ATOM 1446 C C . PHE A 1 189 ? -7.749 -22.957 22.768 1.00 43.25 189 PHE A C 1
ATOM 1448 O O . PHE A 1 189 ? -8.549 -23.822 23.117 1.00 43.25 189 PHE A O 1
ATOM 1455 N N . GLY A 1 190 ? -6.595 -22.776 23.422 1.00 37.88 190 GLY A N 1
ATOM 1456 C CA . GLY A 1 190 ? -6.181 -23.617 24.552 1.00 37.88 190 GLY A CA 1
ATOM 1457 C C . GLY A 1 190 ? -6.567 -23.113 25.949 1.00 37.88 190 GLY A C 1
ATOM 1458 O O . GLY A 1 190 ? -6.549 -23.902 26.890 1.00 37.88 190 GLY A O 1
ATOM 1459 N N . ILE A 1 191 ? -6.905 -21.827 26.122 1.00 46.84 191 ILE A N 1
ATOM 1460 C CA . ILE A 1 191 ? -6.881 -21.199 27.464 1.00 46.84 191 ILE A CA 1
ATOM 1461 C C . ILE A 1 191 ? -8.278 -20.954 28.073 1.00 46.84 191 ILE A C 1
ATOM 1463 O O . ILE A 1 191 ? -8.392 -20.780 29.281 1.00 46.84 191 ILE A O 1
ATOM 1467 N N . PHE A 1 192 ? -9.369 -21.063 27.305 1.00 44.50 192 PHE A N 1
ATOM 1468 C CA . PHE A 1 192 ? -10.739 -21.002 27.860 1.00 44.50 192 PHE A CA 1
ATOM 1469 C C . PHE A 1 192 ? -11.360 -22.374 28.186 1.00 44.50 192 PHE A C 1
ATOM 1471 O O . PHE A 1 192 ? -12.540 -22.456 28.512 1.00 44.50 192 PHE A O 1
ATOM 1478 N N . GLY A 1 193 ? -10.578 -23.459 28.140 1.00 38.22 193 GLY A N 1
ATOM 1479 C CA . GLY A 1 193 ? -11.057 -24.822 28.410 1.00 38.22 193 GLY A CA 1
ATOM 1480 C C . GLY A 1 193 ? -10.727 -25.401 29.791 1.00 38.22 193 GLY A C 1
ATOM 1481 O O . GLY A 1 193 ? -11.119 -26.533 30.056 1.00 38.22 193 GLY A O 1
ATOM 1482 N N . LEU A 1 194 ? -10.007 -24.686 30.666 1.00 41.19 194 LEU A N 1
ATOM 1483 C CA . LEU A 1 194 ? -9.529 -25.243 31.946 1.00 41.19 194 LEU A CA 1
ATOM 1484 C C . LEU A 1 194 ? -9.924 -24.416 33.183 1.00 41.19 194 LEU A C 1
ATOM 1486 O O . LEU A 1 194 ? -9.157 -24.284 34.132 1.00 41.19 194 LEU A O 1
ATOM 1490 N N . ALA A 1 195 ? -11.140 -23.872 33.181 1.00 42.66 195 ALA A N 1
ATOM 1491 C CA . ALA A 1 195 ? -11.800 -23.343 34.373 1.00 42.66 195 ALA A CA 1
ATOM 1492 C C . ALA A 1 195 ? -13.308 -23.641 34.302 1.00 42.66 195 ALA A C 1
ATOM 1494 O O . ALA A 1 195 ? -14.126 -22.755 34.079 1.00 42.66 195 ALA A O 1
ATOM 1495 N N . GLY A 1 196 ? -13.674 -24.917 34.438 1.00 39.22 196 GLY A N 1
ATOM 1496 C CA . GLY A 1 196 ? -15.071 -25.351 34.487 1.00 39.22 196 GLY A CA 1
ATOM 1497 C C . GLY A 1 196 ? -15.239 -26.810 34.080 1.00 39.22 196 GLY A C 1
ATOM 1498 O O . GLY A 1 196 ? -15.559 -27.086 32.927 1.00 39.22 196 GLY A O 1
ATOM 1499 N N . GLY A 1 197 ? -15.023 -27.730 35.023 1.00 32.34 197 GLY A N 1
ATOM 1500 C CA . GLY A 1 197 ? -15.232 -29.170 34.842 1.00 32.34 197 GLY A CA 1
ATOM 1501 C C . GLY A 1 197 ? -14.463 -30.002 35.848 1.00 32.34 197 GLY A C 1
ATOM 1502 O O . GLY A 1 197 ? -13.278 -30.272 35.567 1.00 32.34 197 GLY A O 1
#

pLDDT: mean 73.11, std 22.61, range [26.98, 96.5]

Solvent-accessible surface area (backbone atoms only — not comparable to full-atom values): 11833 Å² total; per-residue (Å²): 137,92,86,86,80,81,72,66,63,63,56,58,54,53,53,51,53,59,55,54,64,76,69,73,82,81,92,74,87,89,71,98,64,83,73,59,82,38,73,71,36,36,43,35,30,46,61,35,70,80,45,50,58,20,30,40,36,26,29,83,52,74,90,43,50,90,87,69,79,56,42,29,43,57,70,76,73,55,56,66,50,26,30,32,62,22,34,31,36,46,63,62,93,45,98,80,50,41,84,42,76,58,46,63,85,44,76,34,53,43,67,13,20,35,94,85,63,78,27,46,43,58,92,49,73,58,39,72,47,71,54,96,95,41,73,24,24,34,50,22,39,35,38,64,23,28,40,49,34,47,31,42,38,40,34,50,96,68,45,47,31,33,31,32,69,59,62,78,97,72,94,72,84,76,60,72,70,58,52,95,67,95,78,71,82,88,61,81,83,66,73,86,73,81,83,81,132

Nearest PDB structures (foldseek):
  7r14-assembly1_A  TM=2.164E-01  e=5.917E-01  Severe acute respiratory syndrome coronavirus 2
  6uwi-assembly1_A  TM=2.829E-01  e=4.990E+00  Clostridioides difficile
  6uwi-assembly2_d  TM=2.828E-01  e=4.990E+00  Clostridioides difficile
  5xlj-assembly1_A  TM=1.281E-01  e=1.316E+00  Serratia marcescens
  2bfu-assembly1_S  TM=1.481E-01  e=3.624E+00  Cowpea mosaic virus

Mean predicted aligned error: 14.59 Å

Secondary structure (DSSP, 8-state):
---SSSSHHHHHHHHHHHHHHTS-S-----S-----SEEEESEEEEEESS-TT-EEEEES-----SS-SSB-HHHHH--EEEEESS-EEETTTSTT-EEEPP-TTSB-EEE-SSTT---SBTTSPPPEEEETTEEEEEEEEE-TTB-SEEEEEEEGGG--EEEEESS--SS------SSS-----TTTTSSSSSS--

Radius of gyration: 21.83 Å; Cα contacts (8 Å, |Δi|>4): 355; chains: 1; bounding box: 38×77×57 Å

Sequence (197 aa):
MHIKGKIIGPIGILILIIGAITAISSFSAVSEIDDFQYVEITNGTLIVDDLEGGFTVYVDYPPVDFNNNQIHDLCENIVITATHDGKWISDYGSEYSEIQNPNPQREVFTYSVDYDNRGCSTIYGAEAAWYEDRELTQIGKVCVGCMKGNTTIVAEDNVSMWIKTNGIADDLWAGVIGGFAMSCCGICFGIFGLAGG